Protein AF-A0A4Y8N7V3-F1 (afdb_monomer_lite)

Structure (mmCIF, N/CA/C/O backbone):
data_AF-A0A4Y8N7V3-F1
#
_entry.id   AF-A0A4Y8N7V3-F1
#
loop_
_atom_site.group_PDB
_atom_site.id
_atom_site.type_symbol
_atom_site.label_atom_id
_atom_site.label_alt_id
_atom_site.label_comp_id
_atom_site.label_asym_id
_atom_site.label_entity_id
_atom_site.label_seq_id
_atom_site.pdbx_PDB_ins_code
_atom_site.Cartn_x
_atom_site.Cartn_y
_atom_site.Cartn_z
_atom_site.occupancy
_atom_site.B_iso_or_equiv
_atom_site.auth_seq_id
_atom_site.auth_comp_id
_atom_site.auth_asym_id
_atom_site.auth_atom_id
_atom_site.pdbx_PDB_model_num
ATOM 1 N N . MET A 1 1 ? 24.600 5.598 -22.345 1.00 53.28 1 MET A N 1
ATOM 2 C CA . MET A 1 1 ? 25.237 4.515 -23.123 1.00 53.28 1 MET A CA 1
ATOM 3 C C . MET A 1 1 ? 25.481 3.276 -22.258 1.00 53.28 1 MET A C 1
ATOM 5 O O . MET A 1 1 ? 24.630 2.400 -22.287 1.00 53.28 1 MET A O 1
ATOM 9 N N . ALA A 1 2 ? 26.488 3.251 -21.372 1.00 60.44 2 ALA A N 1
ATOM 10 C CA . ALA A 1 2 ? 26.904 2.051 -20.611 1.00 60.44 2 ALA A CA 1
ATOM 11 C C . ALA A 1 2 ? 25.814 1.313 -19.794 1.00 60.44 2 ALA A C 1
ATOM 13 O O . ALA A 1 2 ? 25.971 0.153 -19.436 1.00 60.44 2 ALA A O 1
ATOM 14 N N . SER A 1 3 ? 24.693 1.963 -19.468 1.00 63.53 3 SER A N 1
ATOM 15 C CA . SER A 1 3 ? 23.596 1.340 -18.714 1.00 63.53 3 SER A CA 1
ATOM 16 C C . SER A 1 3 ? 22.801 0.288 -19.507 1.00 63.53 3 SER A C 1
ATOM 18 O O . SER A 1 3 ? 22.116 -0.529 -18.879 1.00 63.53 3 SER A O 1
ATOM 20 N N . PHE A 1 4 ? 22.803 0.357 -20.844 1.00 69.44 4 PHE A N 1
ATOM 21 C CA . PHE A 1 4 ? 22.034 -0.553 -21.704 1.00 69.44 4 PHE A CA 1
ATOM 22 C C . PHE A 1 4 ? 22.798 -1.842 -21.993 1.00 69.44 4 PHE A C 1
ATOM 24 O O . PHE A 1 4 ? 22.213 -2.911 -21.908 1.00 69.44 4 PHE A O 1
ATOM 31 N N . GLU A 1 5 ? 24.103 -1.727 -22.228 1.00 65.62 5 GLU A N 1
ATOM 32 C CA . GLU A 1 5 ? 25.027 -2.846 -22.466 1.00 65.62 5 GLU A CA 1
ATOM 33 C C . GLU A 1 5 ? 25.278 -3.676 -21.210 1.00 65.62 5 GLU A C 1
ATOM 35 O O . GLU A 1 5 ? 25.601 -4.855 -21.280 1.00 65.62 5 GLU A O 1
ATOM 40 N N . LYS A 1 6 ? 25.126 -3.060 -20.034 1.00 64.44 6 LYS A N 1
ATOM 41 C CA . LYS A 1 6 ? 25.372 -3.747 -18.777 1.00 64.44 6 LYS A CA 1
ATOM 42 C C . LYS A 1 6 ? 24.111 -4.395 -18.243 1.00 64.44 6 LYS A C 1
ATOM 44 O O . LYS A 1 6 ? 23.141 -3.714 -17.919 1.00 64.44 6 LYS A O 1
ATOM 49 N N . VAL A 1 7 ? 24.248 -5.688 -17.992 1.00 57.66 7 VAL A N 1
ATOM 50 C CA . VAL A 1 7 ? 23.799 -6.417 -16.806 1.00 57.66 7 VAL A CA 1
ATOM 51 C C . VAL A 1 7 ? 23.216 -5.560 -15.666 1.00 57.66 7 VAL A C 1
ATOM 53 O O . VAL A 1 7 ? 22.019 -5.309 -15.474 1.00 57.66 7 VAL A O 1
ATOM 56 N N . TYR A 1 8 ? 24.174 -4.981 -14.949 1.00 60.12 8 TYR A N 1
ATOM 57 C CA . TYR A 1 8 ? 24.003 -4.131 -13.785 1.00 60.12 8 TYR A CA 1
ATOM 58 C C . TYR A 1 8 ? 24.231 -2.673 -14.169 1.00 60.12 8 TYR A C 1
ATOM 60 O O . TYR A 1 8 ? 25.258 -2.315 -14.740 1.00 60.12 8 TYR A O 1
ATOM 68 N N . SER A 1 9 ? 23.273 -1.809 -13.847 1.00 63.75 9 SER A N 1
ATOM 69 C CA . SER A 1 9 ? 23.446 -0.368 -14.005 1.00 63.75 9 SER A CA 1
ATOM 70 C C . SER A 1 9 ? 23.346 0.317 -12.656 1.00 63.75 9 SER A C 1
ATOM 72 O O . SER A 1 9 ? 22.348 0.170 -11.950 1.00 63.75 9 SER A O 1
ATOM 74 N N . SER A 1 10 ? 24.365 1.112 -12.348 1.00 61.25 10 SER A N 1
ATOM 75 C CA . SER A 1 10 ? 24.439 1.989 -11.183 1.00 61.25 10 SER A CA 1
ATOM 76 C C . SER A 1 10 ? 23.612 3.271 -11.336 1.00 61.25 10 SER A C 1
ATOM 78 O O . SER A 1 10 ? 23.521 4.065 -10.407 1.00 61.25 10 SER A O 1
ATOM 80 N N . ARG A 1 11 ? 22.953 3.489 -12.484 1.00 63.91 11 ARG A N 1
ATOM 81 C CA . ARG A 1 11 ? 22.250 4.750 -12.793 1.00 63.91 11 ARG A CA 1
ATOM 82 C C . ARG A 1 11 ? 21.109 5.080 -11.825 1.00 63.91 11 ARG A C 1
ATOM 84 O O . ARG A 1 11 ? 20.689 6.226 -11.744 1.00 63.91 11 ARG A O 1
ATOM 91 N N . LYS A 1 12 ? 20.590 4.075 -11.118 1.00 60.25 12 LYS A N 1
ATOM 92 C CA . LYS A 1 12 ? 19.535 4.235 -10.112 1.00 60.25 12 LYS A CA 1
ATOM 93 C C . LYS A 1 12 ? 20.050 4.129 -8.675 1.00 60.25 12 LYS A C 1
ATOM 95 O O . LYS A 1 12 ? 19.213 4.080 -7.783 1.00 60.25 12 LYS A O 1
ATOM 100 N N . LEU A 1 13 ? 21.367 4.112 -8.431 1.00 62.19 13 LEU A N 1
ATOM 101 C CA . LEU A 1 13 ? 21.920 4.052 -7.069 1.00 62.19 13 LEU A CA 1
ATOM 102 C C . LEU A 1 13 ? 21.357 5.171 -6.186 1.00 62.19 13 LEU A C 1
ATOM 104 O O . LEU A 1 13 ? 20.880 4.887 -5.095 1.00 62.19 13 LEU A O 1
ATOM 108 N N . ASN A 1 14 ? 21.275 6.394 -6.719 1.00 57.50 14 ASN A N 1
ATOM 109 C CA . ASN A 1 14 ? 20.752 7.566 -6.003 1.00 57.50 14 ASN A CA 1
ATOM 110 C C . ASN A 1 14 ? 19.252 7.477 -5.658 1.00 57.50 14 ASN A C 1
ATOM 112 O O . ASN A 1 14 ? 18.758 8.291 -4.894 1.00 57.50 14 ASN A O 1
ATOM 116 N N . ILE A 1 15 ? 18.521 6.505 -6.217 1.00 60.41 15 ILE A N 1
ATOM 117 C CA . ILE A 1 15 ? 17.121 6.199 -5.869 1.00 60.41 15 ILE A CA 1
ATOM 118 C C . ILE A 1 15 ? 16.974 4.760 -5.326 1.00 60.41 15 ILE A C 1
ATOM 120 O O . ILE A 1 15 ? 15.923 4.126 -5.462 1.00 60.41 15 ILE A O 1
ATOM 124 N N . GLY A 1 16 ? 18.060 4.198 -4.776 1.00 53.66 16 GLY A N 1
ATOM 125 C CA . GLY A 1 16 ? 18.100 2.879 -4.129 1.00 53.66 16 GLY A CA 1
ATOM 126 C C . GLY A 1 16 ? 18.070 1.671 -5.079 1.00 53.66 16 GLY A C 1
ATOM 127 O O . GLY A 1 16 ? 17.792 0.544 -4.669 1.00 53.66 16 GLY A O 1
ATOM 128 N N . GLY A 1 17 ? 18.305 1.869 -6.376 1.00 59.66 17 GLY A N 1
ATOM 129 C CA . GLY A 1 17 ? 18.311 0.811 -7.384 1.00 59.66 17 GLY A CA 1
ATOM 130 C C . GLY A 1 17 ? 19.638 0.051 -7.445 1.00 59.66 17 GLY A C 1
ATOM 131 O O . GLY A 1 17 ? 20.615 0.561 -7.980 1.00 59.66 17 GLY A O 1
ATOM 132 N N . LYS A 1 18 ? 19.641 -1.213 -7.002 1.00 60.84 18 LYS A N 1
ATOM 133 C CA . LYS A 1 18 ? 20.828 -2.098 -6.960 1.00 60.84 18 LYS A CA 1
ATOM 134 C C . LYS A 1 18 ? 21.201 -2.778 -8.292 1.00 60.84 18 LYS A C 1
ATOM 136 O O . LYS A 1 18 ? 22.039 -3.666 -8.321 1.00 60.84 18 LYS A O 1
ATOM 141 N N . GLY A 1 19 ? 20.530 -2.451 -9.397 1.00 63.81 19 GLY A N 1
ATOM 142 C CA . GLY A 1 19 ? 20.829 -3.026 -10.720 1.00 63.81 19 GLY A CA 1
ATOM 143 C C . GLY A 1 19 ? 20.331 -4.461 -10.985 1.00 63.81 19 GLY A C 1
ATOM 144 O O . GLY A 1 19 ? 20.367 -4.885 -12.134 1.00 63.81 19 GLY A O 1
ATOM 145 N N . PHE A 1 20 ? 19.791 -5.177 -9.990 1.00 66.81 20 PHE A N 1
ATOM 146 C CA . PHE A 1 20 ? 19.299 -6.565 -10.134 1.00 66.81 20 PHE A CA 1
ATOM 147 C C . PHE A 1 20 ? 17.913 -6.709 -10.785 1.00 66.81 20 PHE A C 1
ATOM 149 O O . PHE A 1 20 ? 17.536 -7.798 -11.208 1.00 66.81 20 PHE A O 1
ATOM 156 N N . GLY A 1 21 ? 17.124 -5.633 -10.868 1.00 71.00 21 GLY A N 1
ATOM 157 C CA . GLY A 1 21 ? 15.698 -5.719 -11.217 1.00 71.00 21 GLY A CA 1
ATOM 158 C C . GLY A 1 21 ? 15.410 -6.448 -12.532 1.00 71.00 21 GLY A C 1
ATOM 159 O O . GLY A 1 21 ? 14.571 -7.341 -12.560 1.00 71.00 21 GLY A O 1
ATOM 160 N N . ARG A 1 22 ? 16.143 -6.138 -13.606 1.00 73.44 22 ARG A N 1
ATOM 161 C CA . ARG A 1 22 ? 15.915 -6.769 -14.918 1.00 73.44 22 ARG A CA 1
ATOM 162 C C . ARG A 1 22 ? 16.351 -8.240 -14.990 1.00 73.44 22 ARG A C 1
ATOM 164 O O . ARG A 1 22 ? 15.805 -8.980 -15.796 1.00 73.44 22 ARG A O 1
ATOM 171 N N . PHE A 1 23 ? 17.244 -8.697 -14.108 1.00 74.00 23 PHE A N 1
ATOM 172 C CA . PHE A 1 23 ? 17.587 -10.122 -14.000 1.00 74.00 23 PHE A CA 1
ATOM 173 C C . PHE A 1 23 ? 16.462 -10.958 -13.408 1.00 74.00 23 PHE A C 1
ATOM 175 O O . PHE A 1 23 ? 16.335 -12.138 -13.724 1.00 74.00 23 PHE A O 1
ATOM 182 N N . THR A 1 24 ? 15.621 -10.357 -12.563 1.00 82.19 24 THR A N 1
ATOM 183 C CA . THR A 1 24 ? 14.497 -11.085 -11.963 1.00 82.19 24 THR A CA 1
ATOM 184 C C . THR A 1 24 ? 13.520 -11.608 -13.015 1.00 82.19 24 THR A C 1
ATOM 186 O O . THR A 1 24 ? 12.844 -12.603 -12.760 1.00 82.19 24 THR A O 1
ATOM 189 N N . PHE A 1 25 ? 13.507 -11.019 -14.217 1.00 87.19 25 PHE A N 1
ATOM 190 C CA . PHE A 1 25 ? 12.742 -11.527 -15.353 1.00 87.19 25 PHE A CA 1
ATOM 191 C C . PHE A 1 25 ? 13.177 -12.946 -15.725 1.00 87.19 25 PHE A C 1
ATOM 193 O O . PHE A 1 25 ? 12.326 -13.822 -15.852 1.00 87.19 25 PHE A O 1
ATOM 200 N N . LEU A 1 26 ? 14.489 -13.197 -15.793 1.00 87.88 26 LEU A N 1
ATOM 201 C CA . LEU A 1 26 ? 15.070 -14.474 -16.226 1.00 87.88 26 LEU A CA 1
ATOM 202 C C . LEU A 1 26 ? 14.825 -15.626 -15.242 1.00 87.88 26 LEU A C 1
ATOM 204 O O . LEU A 1 26 ? 15.015 -16.797 -15.578 1.00 87.88 26 LEU A O 1
ATOM 208 N N . LYS A 1 27 ? 14.379 -15.312 -14.018 1.00 88.88 27 LYS A N 1
ATOM 209 C CA . LYS A 1 27 ? 13.892 -16.326 -13.078 1.00 88.88 27 LYS A CA 1
ATOM 210 C C . LYS A 1 27 ? 12.615 -16.986 -13.601 1.00 88.88 27 LYS A C 1
ATOM 212 O O . LYS A 1 27 ? 12.443 -18.185 -13.421 1.00 88.88 27 LYS A O 1
ATOM 217 N N . VAL A 1 28 ? 11.736 -16.207 -14.233 1.00 90.69 28 VAL A N 1
ATOM 218 C CA . VAL A 1 28 ? 10.393 -16.635 -14.656 1.00 90.69 28 VAL A CA 1
ATOM 219 C C . VAL A 1 28 ? 10.318 -16.897 -16.160 1.00 90.69 28 VAL A C 1
ATOM 221 O O . VAL A 1 28 ? 9.637 -17.831 -16.574 1.00 90.69 28 VAL A O 1
ATOM 224 N N . PHE A 1 29 ? 11.025 -16.103 -16.955 1.00 92.94 29 PHE A N 1
ATOM 225 C CA . PHE A 1 29 ? 11.003 -16.080 -18.417 1.00 92.94 29 PHE A CA 1
ATOM 226 C C . PHE A 1 29 ? 12.349 -16.566 -18.978 1.00 92.94 29 PHE A C 1
ATOM 228 O O . PHE A 1 29 ? 13.362 -16.486 -18.281 1.00 92.94 29 PHE A O 1
ATOM 235 N N . SER A 1 30 ? 12.372 -17.105 -20.199 1.00 92.31 30 SER A N 1
ATOM 236 C CA . SER A 1 30 ? 13.610 -17.545 -20.864 1.00 92.31 30 SER A CA 1
ATOM 237 C C . SER A 1 30 ? 14.483 -16.364 -21.264 1.00 92.31 30 SER A C 1
ATOM 239 O O . SER A 1 30 ? 15.699 -16.398 -21.089 1.00 92.31 30 SER A O 1
ATOM 241 N N . ASP A 1 31 ? 13.839 -15.316 -21.764 1.00 92.69 31 ASP A N 1
ATOM 242 C CA . ASP A 1 31 ? 14.481 -14.146 -22.336 1.00 92.69 31 ASP A CA 1
ATOM 243 C C . ASP A 1 31 ? 13.585 -12.909 -22.198 1.00 92.69 31 ASP A C 1
ATOM 245 O O . ASP A 1 31 ? 12.375 -12.983 -21.930 1.00 92.69 31 ASP A O 1
ATOM 249 N N . ALA A 1 32 ? 14.211 -11.748 -22.364 1.00 93.00 32 ALA A N 1
ATOM 250 C CA . ALA A 1 32 ? 13.536 -10.466 -22.428 1.00 93.00 32 ALA A CA 1
ATOM 251 C C . ALA A 1 32 ? 14.035 -9.669 -23.634 1.00 93.00 32 ALA A C 1
ATOM 253 O O . ALA A 1 32 ? 15.238 -9.452 -23.788 1.00 93.00 32 ALA A O 1
ATOM 254 N N . LYS A 1 33 ? 13.098 -9.157 -24.435 1.00 94.00 33 LYS A N 1
ATOM 255 C CA . LYS A 1 33 ? 13.360 -8.247 -25.552 1.00 94.00 33 LYS A CA 1
ATOM 256 C C . LYS A 1 33 ? 12.916 -6.834 -25.202 1.00 94.00 33 LYS A C 1
ATOM 258 O O . LYS A 1 33 ? 11.749 -6.596 -24.876 1.00 94.00 33 LYS A O 1
ATOM 263 N N . ILE A 1 34 ? 13.848 -5.889 -25.258 1.00 93.06 34 ILE A N 1
ATOM 264 C CA . ILE A 1 34 ? 13.631 -4.499 -24.871 1.00 93.06 34 ILE A CA 1
ATOM 265 C C . ILE A 1 34 ? 13.845 -3.612 -26.086 1.00 93.06 34 ILE A C 1
ATOM 267 O O . ILE A 1 34 ? 14.865 -3.676 -26.764 1.00 93.06 34 ILE A O 1
ATOM 271 N N . GLU A 1 35 ? 12.875 -2.742 -26.315 1.00 94.56 35 GLU A N 1
ATOM 272 C CA . GLU A 1 35 ? 12.922 -1.678 -27.304 1.00 94.56 35 GLU A CA 1
ATOM 273 C C . GLU A 1 35 ? 12.749 -0.360 -26.551 1.00 94.56 35 GLU A C 1
ATOM 275 O O . GLU A 1 35 ? 11.747 -0.164 -25.864 1.00 94.56 35 GLU A O 1
ATOM 280 N N . SER A 1 36 ? 13.732 0.533 -26.621 1.00 93.12 36 SER A N 1
ATOM 281 C CA . SER A 1 36 ? 13.696 1.804 -25.899 1.00 93.12 36 SER A CA 1
ATOM 282 C C . SER A 1 36 ? 14.050 2.964 -26.813 1.00 93.12 36 SER A C 1
ATOM 284 O O . SER A 1 36 ? 15.136 3.003 -27.379 1.00 93.12 36 SER A O 1
ATOM 286 N N . VAL A 1 37 ? 13.152 3.941 -26.886 1.00 93.94 37 VAL A N 1
ATOM 287 C CA . VAL A 1 37 ? 13.373 5.259 -27.478 1.00 93.94 37 VAL A CA 1
ATOM 288 C C . VAL A 1 37 ? 13.709 6.229 -26.349 1.00 93.94 37 VAL A C 1
ATOM 290 O O . VAL A 1 37 ? 12.893 6.430 -25.445 1.00 93.94 37 VAL A O 1
ATOM 293 N N . TYR A 1 38 ? 14.910 6.805 -26.369 1.00 90.19 38 TYR A N 1
ATOM 294 C CA . TYR A 1 38 ? 15.396 7.746 -25.355 1.00 90.19 38 TYR A CA 1
ATOM 295 C C . TYR A 1 38 ? 15.918 9.030 -26.002 1.00 90.19 38 TYR A C 1
ATOM 297 O O . TYR A 1 38 ? 16.336 9.017 -27.156 1.00 90.19 38 TYR A O 1
ATOM 30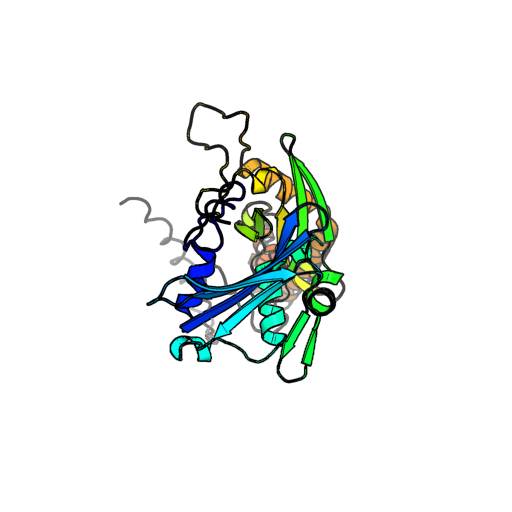5 N N . ALA A 1 39 ? 15.892 10.140 -25.258 1.00 89.00 39 ALA A N 1
ATOM 306 C CA . ALA A 1 39 ? 16.494 11.389 -25.726 1.00 89.00 39 ALA A CA 1
ATOM 307 C C . ALA A 1 39 ? 18.022 11.286 -25.642 1.00 89.00 39 ALA A C 1
ATOM 309 O O . ALA A 1 39 ? 18.556 10.975 -24.571 1.00 89.00 39 ALA A O 1
ATOM 310 N N . SER A 1 40 ? 18.705 11.513 -26.761 1.00 84.88 40 SER A N 1
ATOM 311 C CA . SER A 1 40 ? 20.171 11.539 -26.849 1.00 84.88 40 SER A CA 1
ATOM 312 C C . SER A 1 40 ? 20.721 12.965 -26.762 1.00 84.88 40 SER A C 1
ATOM 314 O O . SER A 1 40 ? 21.787 13.164 -26.183 1.00 84.88 40 SER A O 1
ATOM 316 N N . ALA A 1 41 ? 19.969 13.948 -27.263 1.00 82.81 41 ALA A N 1
ATOM 317 C CA . ALA A 1 41 ? 20.242 15.380 -27.163 1.00 82.81 41 ALA A CA 1
ATOM 318 C C . ALA A 1 41 ? 18.921 16.177 -27.157 1.00 82.81 41 ALA A C 1
ATOM 320 O O . ALA A 1 41 ? 17.837 15.588 -27.180 1.00 82.81 41 ALA A O 1
ATOM 321 N N . VAL A 1 42 ? 19.008 17.512 -27.118 1.00 82.12 42 VAL A N 1
ATOM 322 C CA . VAL A 1 42 ? 17.841 18.391 -27.315 1.00 82.12 42 VAL A CA 1
ATOM 323 C C . VAL A 1 42 ? 17.214 18.063 -28.671 1.00 82.12 42 VAL A C 1
ATOM 325 O O . VAL A 1 42 ? 17.917 18.023 -29.677 1.00 82.12 42 VAL A O 1
ATOM 328 N N . ASP A 1 43 ? 15.918 17.751 -28.670 1.00 80.81 43 ASP A N 1
ATOM 329 C CA . ASP A 1 43 ? 15.123 17.389 -29.852 1.00 80.81 43 ASP A CA 1
ATOM 330 C C . ASP A 1 43 ? 15.662 16.226 -30.710 1.00 80.81 43 ASP A C 1
ATOM 332 O O . ASP A 1 43 ? 15.266 16.058 -31.862 1.00 80.81 43 ASP A O 1
ATOM 336 N N . SER A 1 44 ? 16.513 15.366 -30.139 1.00 86.44 44 SER A N 1
ATOM 337 C CA . SER A 1 44 ? 17.032 14.170 -30.808 1.00 86.44 44 SER A CA 1
ATOM 338 C C . SER A 1 44 ? 16.760 12.913 -29.991 1.00 86.44 44 SER A C 1
ATOM 340 O O . SER A 1 44 ? 17.022 12.860 -28.782 1.00 86.44 44 SER A O 1
ATOM 342 N N . TYR A 1 45 ? 16.246 11.882 -30.662 1.00 91.25 45 TYR A N 1
ATOM 343 C CA . TYR A 1 45 ? 15.945 10.595 -30.052 1.00 91.25 45 TYR A CA 1
ATOM 344 C C . TYR A 1 45 ? 16.700 9.472 -30.753 1.00 91.25 45 TYR A C 1
ATOM 346 O O . TYR A 1 45 ? 16.909 9.476 -31.963 1.00 91.25 45 TYR A O 1
ATOM 354 N N . GLU A 1 46 ? 17.077 8.469 -29.973 1.00 92.44 46 GLU A N 1
ATOM 355 C CA . GLU A 1 46 ? 17.645 7.223 -30.472 1.00 92.44 46 GLU A CA 1
ATOM 356 C C . GLU A 1 46 ? 16.756 6.062 -30.040 1.00 92.44 46 GLU A C 1
ATOM 358 O O . GLU A 1 46 ? 16.248 6.037 -28.912 1.00 92.44 46 GLU A O 1
ATOM 363 N N . ARG A 1 47 ? 16.585 5.083 -30.930 1.00 93.44 47 ARG A N 1
ATOM 364 C CA . ARG A 1 47 ? 15.967 3.795 -30.623 1.00 93.44 47 ARG A CA 1
ATOM 365 C C . ARG A 1 47 ? 17.060 2.751 -30.465 1.00 93.44 47 ARG A C 1
ATOM 367 O O . ARG A 1 47 ? 17.890 2.579 -31.353 1.00 93.44 47 ARG A O 1
ATOM 374 N N . ILE A 1 48 ? 17.017 2.019 -29.357 1.00 93.44 48 ILE A N 1
ATOM 375 C CA . ILE A 1 48 ? 17.844 0.835 -29.130 1.00 93.44 48 ILE A CA 1
ATOM 376 C C . ILE A 1 48 ? 16.957 -0.392 -28.926 1.00 93.44 48 ILE A C 1
ATOM 378 O O . ILE A 1 48 ? 15.996 -0.351 -28.152 1.00 93.44 48 ILE A O 1
ATOM 382 N N . CYS A 1 49 ? 17.299 -1.478 -29.612 1.00 93.44 49 CYS A N 1
ATOM 383 C CA . CYS A 1 49 ? 16.698 -2.794 -29.434 1.00 93.44 49 CYS A CA 1
ATOM 384 C C . CYS A 1 49 ? 17.778 -3.749 -28.950 1.00 93.44 49 CYS A C 1
ATOM 386 O O . CYS A 1 49 ? 18.849 -3.837 -29.552 1.00 93.44 49 CYS A O 1
ATOM 388 N N . PHE A 1 50 ? 17.503 -4.455 -27.865 1.00 91.81 50 PHE A N 1
ATOM 389 C CA . PHE A 1 50 ? 18.399 -5.472 -27.347 1.00 91.81 50 PHE A CA 1
ATOM 390 C C . PHE A 1 50 ? 17.599 -6.586 -26.692 1.00 91.81 50 PHE A C 1
ATOM 392 O O . PHE A 1 50 ? 16.517 -6.364 -26.139 1.00 91.81 50 PHE A O 1
ATOM 399 N N . THR A 1 51 ? 18.164 -7.778 -26.740 1.00 90.94 51 THR A N 1
ATOM 400 C CA . THR A 1 51 ? 17.618 -8.963 -26.092 1.00 90.94 51 THR A CA 1
ATOM 401 C C . THR A 1 51 ? 18.615 -9.427 -25.050 1.00 90.94 51 THR A C 1
ATOM 403 O O . THR A 1 51 ? 19.818 -9.205 -25.198 1.00 90.94 51 THR A O 1
ATOM 406 N N . PHE A 1 52 ? 18.135 -10.021 -23.965 1.00 87.75 52 PHE A N 1
ATOM 407 C CA . PHE A 1 52 ? 19.031 -10.705 -23.052 1.00 87.75 52 PHE A CA 1
ATOM 408 C C . PHE A 1 52 ? 18.434 -11.981 -22.482 1.00 87.75 52 PHE A C 1
ATOM 410 O O . PHE A 1 52 ? 17.235 -12.062 -22.201 1.00 87.75 52 PHE A O 1
ATOM 417 N N . ASP A 1 53 ? 19.314 -12.957 -22.297 1.00 86.19 53 ASP A N 1
ATOM 418 C CA . ASP A 1 53 ? 19.031 -14.257 -21.706 1.00 86.19 53 ASP A CA 1
ATOM 419 C C . ASP A 1 53 ? 20.168 -14.661 -20.749 1.00 86.19 53 ASP A C 1
ATOM 421 O O . ASP A 1 53 ? 21.178 -13.964 -20.616 1.00 86.19 53 ASP A O 1
ATOM 425 N N . ALA A 1 54 ? 19.982 -15.763 -20.022 1.00 82.81 54 ALA A N 1
ATOM 426 C CA . ALA A 1 54 ? 20.944 -16.201 -1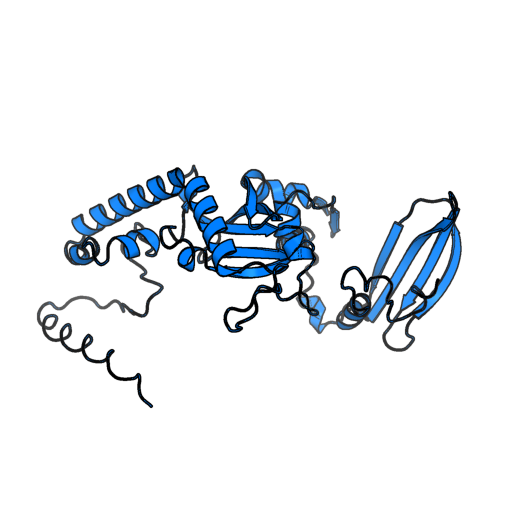9.010 1.00 82.81 54 ALA A CA 1
ATOM 427 C C . ALA A 1 54 ? 22.270 -16.731 -19.592 1.00 82.81 54 ALA A C 1
ATOM 429 O O . ALA A 1 54 ? 23.253 -16.789 -18.861 1.00 82.81 54 ALA A O 1
ATOM 430 N N . ALA A 1 55 ? 22.299 -17.140 -20.863 1.00 83.88 55 ALA A N 1
ATOM 431 C CA . ALA A 1 55 ? 23.460 -17.746 -21.511 1.00 83.88 55 ALA A CA 1
ATOM 432 C C . ALA A 1 55 ? 24.299 -16.728 -22.296 1.00 83.88 55 ALA A C 1
ATOM 434 O O . ALA A 1 55 ? 25.523 -16.827 -22.316 1.00 83.88 55 ALA A O 1
ATOM 435 N N . LYS A 1 56 ? 23.650 -15.767 -22.958 1.00 79.94 56 LYS A N 1
ATOM 436 C CA . LYS A 1 56 ? 24.277 -14.799 -23.868 1.00 79.94 56 LYS A CA 1
ATOM 437 C C . LYS A 1 56 ? 24.341 -13.382 -23.303 1.00 79.94 56 LYS A C 1
ATOM 439 O O . LYS A 1 56 ? 24.799 -12.485 -24.003 1.00 79.94 56 LYS A O 1
ATOM 444 N N . GLU A 1 57 ? 23.887 -13.169 -22.068 1.00 82.75 57 GLU A N 1
ATOM 445 C CA . GLU A 1 57 ? 23.762 -11.841 -21.460 1.00 82.75 57 GLU A CA 1
ATOM 446 C C . GLU A 1 57 ? 23.046 -10.854 -22.404 1.00 82.75 57 GLU A C 1
ATOM 448 O O . GLU A 1 57 ? 22.059 -11.230 -23.028 1.00 82.75 57 GLU A O 1
ATOM 453 N N . VAL A 1 58 ? 23.487 -9.593 -22.497 1.00 85.19 58 VAL A N 1
ATOM 454 C CA . VAL A 1 58 ? 22.861 -8.568 -23.346 1.00 85.19 58 VAL A CA 1
ATOM 455 C C . VAL A 1 58 ? 23.427 -8.597 -24.761 1.00 85.19 58 VAL A C 1
ATOM 457 O O . VAL A 1 58 ? 24.626 -8.448 -24.970 1.00 85.19 58 VAL A O 1
ATOM 460 N N . GLN A 1 59 ? 22.529 -8.692 -25.736 1.00 88.31 59 GLN A N 1
ATOM 461 C CA . GLN A 1 59 ? 22.816 -8.660 -27.164 1.00 88.31 59 GLN A CA 1
ATOM 462 C C . GLN A 1 59 ? 22.087 -7.471 -27.796 1.00 88.31 59 GLN A C 1
ATOM 464 O O . GLN A 1 59 ? 20.854 -7.439 -27.838 1.00 88.31 59 GLN A O 1
ATOM 469 N N . ILE A 1 60 ? 22.839 -6.471 -28.263 1.00 90.75 60 ILE A N 1
ATOM 470 C CA . ILE A 1 60 ? 22.273 -5.316 -28.974 1.00 90.75 60 ILE A CA 1
ATOM 471 C C . ILE A 1 60 ? 21.947 -5.741 -30.404 1.00 90.75 60 ILE A C 1
ATOM 473 O O . ILE A 1 60 ? 22.833 -6.127 -31.156 1.00 90.75 60 ILE A O 1
ATOM 477 N N . GLU A 1 61 ? 20.672 -5.646 -30.775 1.00 90.88 61 GLU A N 1
ATOM 478 C CA . GLU A 1 61 ? 20.185 -6.006 -32.109 1.00 90.88 61 GLU A CA 1
ATOM 479 C C . GLU A 1 61 ? 20.279 -4.825 -33.078 1.00 90.88 61 GLU A C 1
ATOM 481 O O . GLU A 1 61 ? 20.666 -4.984 -34.231 1.00 90.88 61 GLU A O 1
ATOM 486 N N . SER A 1 62 ? 19.904 -3.627 -32.624 1.00 91.62 62 SER A N 1
ATOM 487 C CA . SER A 1 62 ? 19.906 -2.433 -33.468 1.00 91.62 62 SER A CA 1
ATOM 488 C C . SER A 1 62 ? 20.002 -1.161 -32.644 1.00 91.62 62 SER A C 1
ATOM 490 O O . SER A 1 62 ? 19.436 -1.076 -31.547 1.00 91.62 62 SER A O 1
ATOM 492 N N . LYS A 1 63 ? 20.628 -0.138 -33.225 1.00 90.88 63 LYS A N 1
ATOM 493 C CA . LYS A 1 63 ? 20.646 1.222 -32.699 1.00 90.88 63 LYS A CA 1
ATOM 494 C C . LYS A 1 63 ? 20.548 2.212 -33.852 1.00 90.88 63 LYS A C 1
ATOM 496 O O . LYS A 1 63 ? 21.368 2.169 -34.762 1.00 90.88 63 LYS A O 1
ATOM 501 N N . GLU A 1 64 ? 19.574 3.107 -33.793 1.00 92.19 64 GLU A N 1
ATOM 502 C CA . GLU A 1 64 ? 19.314 4.066 -34.867 1.00 92.19 64 GLU A CA 1
ATOM 503 C C . GLU A 1 64 ? 18.751 5.386 -34.335 1.00 92.19 64 GLU A C 1
ATOM 505 O O . GLU A 1 64 ? 18.179 5.444 -33.242 1.00 92.19 64 GLU A O 1
ATOM 510 N N . VAL A 1 65 ? 18.909 6.449 -35.124 1.00 89.88 65 VAL A N 1
ATOM 511 C CA . VAL A 1 65 ? 18.235 7.732 -34.890 1.00 89.88 65 VAL A CA 1
ATOM 512 C C . VAL A 1 65 ? 16.734 7.540 -35.091 1.00 89.88 65 VAL A C 1
ATOM 514 O O . VAL A 1 65 ? 16.300 6.824 -35.990 1.00 89.88 65 VAL A O 1
ATOM 517 N N . HIS A 1 66 ? 15.932 8.175 -34.245 1.00 89.00 66 HIS A N 1
ATOM 518 C CA . HIS A 1 66 ? 14.490 8.005 -34.207 1.00 89.00 66 HIS A CA 1
ATOM 519 C C . HIS A 1 66 ? 13.799 9.365 -34.045 1.00 89.00 66 HIS A C 1
ATOM 521 O O . HIS A 1 66 ? 14.280 10.233 -33.328 1.00 89.00 66 HIS A O 1
ATOM 527 N N . SER A 1 67 ? 12.651 9.557 -34.692 1.00 82.25 67 SER A N 1
ATOM 528 C CA . SER A 1 67 ? 11.885 10.818 -34.655 1.00 82.25 67 SER A CA 1
ATOM 529 C C . SER A 1 67 ? 10.616 10.750 -33.795 1.00 82.25 67 SER A C 1
ATOM 531 O O . SER A 1 67 ? 9.879 11.724 -33.670 1.00 82.25 67 SER A O 1
ATOM 533 N N . GLY A 1 68 ? 10.328 9.592 -33.199 1.00 79.81 68 GLY A N 1
ATOM 534 C CA . GLY A 1 68 ? 9.173 9.396 -32.323 1.00 79.81 68 GLY A CA 1
ATOM 535 C C . GLY A 1 68 ? 9.420 9.751 -30.853 1.00 79.81 68 GLY A C 1
ATOM 536 O O . GLY A 1 68 ? 10.522 10.090 -30.435 1.00 79.81 68 GLY A O 1
ATOM 537 N N . LYS A 1 69 ? 8.363 9.621 -30.047 1.00 87.00 69 LYS A N 1
ATOM 538 C CA . LYS A 1 69 ? 8.359 9.974 -28.618 1.00 87.00 69 LYS A CA 1
ATOM 539 C C . LYS A 1 69 ? 9.119 8.959 -27.761 1.00 87.00 69 LYS A C 1
ATOM 541 O O . LYS A 1 69 ? 9.177 7.775 -28.093 1.00 87.00 69 LYS A O 1
ATOM 546 N N . GLN A 1 70 ? 9.608 9.416 -26.606 1.00 91.75 70 GLN A N 1
ATOM 547 C CA . GLN A 1 70 ? 10.201 8.545 -25.590 1.00 91.75 70 GLN A CA 1
ATOM 548 C C . GLN A 1 70 ? 9.224 7.445 -25.182 1.00 91.75 70 GLN A C 1
ATOM 550 O O . GLN A 1 70 ? 8.076 7.704 -24.812 1.00 91.75 70 GLN A O 1
ATOM 555 N N . LYS A 1 71 ? 9.689 6.204 -25.263 1.00 93.94 71 LYS A N 1
ATOM 556 C CA . LYS A 1 71 ? 8.886 5.016 -24.998 1.00 93.94 71 LYS A CA 1
ATOM 557 C C . LYS A 1 71 ? 9.816 3.850 -24.730 1.00 93.94 71 LYS A C 1
ATOM 559 O O . LYS A 1 71 ? 10.827 3.701 -25.405 1.00 93.94 71 LYS A O 1
ATOM 564 N N . THR A 1 72 ? 9.436 2.978 -23.810 1.00 94.31 72 THR A N 1
ATOM 565 C CA . THR A 1 72 ? 10.099 1.686 -23.638 1.00 94.31 72 THR A CA 1
ATOM 566 C C . THR A 1 72 ? 9.058 0.584 -23.725 1.00 94.31 72 THR A C 1
ATOM 568 O O . THR A 1 72 ? 8.006 0.663 -23.093 1.00 94.31 72 THR A O 1
ATOM 571 N N . ILE A 1 73 ? 9.347 -0.438 -24.520 1.00 94.81 73 ILE A N 1
ATOM 572 C CA . ILE A 1 73 ? 8.558 -1.656 -24.643 1.00 94.81 73 ILE A CA 1
ATOM 573 C C . ILE A 1 73 ? 9.417 -2.801 -24.124 1.00 94.81 73 ILE A C 1
ATOM 575 O O . ILE A 1 73 ? 10.541 -3.002 -24.580 1.00 94.81 73 ILE A O 1
ATOM 579 N N . VAL A 1 74 ? 8.875 -3.551 -23.171 1.00 94.38 74 VAL A N 1
ATOM 580 C CA . VAL A 1 74 ? 9.506 -4.748 -22.615 1.00 94.38 74 VAL A CA 1
ATOM 581 C C . VAL A 1 74 ? 8.630 -5.936 -22.978 1.00 94.38 74 VAL A C 1
ATOM 583 O O . VAL A 1 74 ? 7.444 -5.951 -22.651 1.00 94.38 74 VAL A O 1
ATOM 586 N N . ARG A 1 75 ? 9.208 -6.915 -23.668 1.00 95.31 75 ARG A N 1
ATOM 587 C CA . ARG A 1 75 ? 8.556 -8.170 -24.042 1.00 95.31 75 ARG A CA 1
ATOM 588 C C . ARG A 1 75 ? 9.268 -9.301 -23.306 1.00 95.31 75 ARG A C 1
ATOM 590 O O . ARG A 1 75 ? 10.491 -9.378 -23.347 1.00 95.31 75 ARG A O 1
ATOM 597 N N . LEU A 1 76 ? 8.509 -10.118 -22.583 1.00 93.88 76 LEU A N 1
ATOM 598 C CA . LEU A 1 76 ? 9.022 -11.240 -21.795 1.00 93.88 76 LEU A CA 1
ATOM 599 C C . LEU A 1 76 ? 8.515 -12.535 -22.429 1.00 93.88 76 LEU A C 1
ATOM 601 O O . LEU A 1 76 ? 7.303 -12.680 -22.612 1.00 93.88 76 LEU A O 1
ATOM 605 N N . HIS A 1 77 ? 9.420 -13.449 -22.774 1.00 93.06 77 HIS A N 1
ATOM 606 C CA . HIS A 1 77 ? 9.096 -14.658 -23.533 1.00 93.06 77 HIS A CA 1
ATOM 607 C C . HIS A 1 77 ? 9.452 -15.938 -22.766 1.00 93.06 77 HIS A C 1
ATOM 609 O O . HIS A 1 77 ? 10.198 -15.915 -21.790 1.00 93.06 77 HIS A O 1
ATOM 615 N N . GLY A 1 78 ? 8.831 -17.056 -23.160 1.00 92.38 78 GLY A N 1
ATOM 616 C CA . GLY A 1 78 ? 9.106 -18.386 -22.603 1.00 92.38 78 GLY A CA 1
ATOM 617 C C . GLY A 1 78 ? 8.956 -18.477 -21.083 1.00 92.38 78 GLY A C 1
ATOM 618 O O . GLY A 1 78 ? 9.903 -18.814 -20.374 1.00 92.38 78 GLY A O 1
ATOM 619 N N . ALA A 1 79 ? 7.763 -18.170 -20.563 1.00 92.31 79 ALA A N 1
ATOM 620 C CA . ALA A 1 79 ? 7.463 -18.399 -19.151 1.00 92.31 79 ALA A CA 1
ATOM 621 C C . ALA A 1 79 ? 7.673 -19.883 -18.798 1.00 92.31 79 ALA A C 1
ATOM 623 O O . ALA A 1 79 ? 7.064 -20.759 -19.410 1.00 92.31 79 ALA A O 1
ATOM 624 N N . ARG A 1 80 ? 8.520 -20.170 -17.805 1.00 91.94 80 ARG A N 1
ATOM 625 C CA . ARG A 1 80 ? 8.829 -21.548 -17.392 1.00 91.94 80 ARG A CA 1
ATOM 626 C C . ARG A 1 80 ? 7.589 -22.208 -16.788 1.00 91.94 80 ARG A C 1
ATOM 628 O O . ARG A 1 80 ? 6.891 -21.585 -15.986 1.00 91.94 80 ARG A O 1
ATOM 635 N N . GLU A 1 81 ? 7.359 -23.484 -17.096 1.00 91.19 81 GLU A N 1
ATOM 636 C CA . GLU A 1 81 ? 6.139 -24.226 -16.724 1.00 91.19 81 GLU A CA 1
ATOM 637 C C . GLU A 1 81 ? 5.787 -24.140 -15.232 1.00 91.19 81 GLU A C 1
ATOM 639 O O . GLU A 1 81 ? 4.628 -23.935 -14.866 1.00 91.19 81 GLU A O 1
ATOM 644 N N . VAL A 1 82 ? 6.801 -24.196 -14.360 1.00 92.06 82 VAL A N 1
ATOM 645 C CA . VAL A 1 82 ? 6.640 -24.068 -12.902 1.00 92.06 82 VAL A CA 1
ATOM 646 C C . VAL A 1 82 ? 5.951 -22.765 -12.476 1.00 92.06 82 VAL A C 1
ATOM 648 O O . VAL A 1 82 ? 5.277 -22.748 -11.446 1.00 92.06 82 VAL A O 1
ATOM 651 N N . TYR A 1 83 ? 6.076 -21.692 -13.265 1.00 90.12 83 TYR A N 1
ATOM 652 C CA . TYR A 1 83 ? 5.452 -20.392 -13.013 1.00 90.12 83 TYR A CA 1
ATOM 653 C C . TYR A 1 83 ? 4.165 -20.170 -13.806 1.00 90.12 83 TYR A C 1
ATOM 655 O O . TYR A 1 83 ? 3.313 -19.417 -13.337 1.00 90.12 83 TYR A O 1
ATOM 663 N N . VAL A 1 84 ? 3.985 -20.826 -14.959 1.00 87.69 84 VAL A N 1
ATOM 664 C CA . VAL A 1 84 ? 2.801 -20.655 -15.825 1.00 87.69 84 VAL A CA 1
ATOM 665 C C . VAL A 1 84 ? 1.502 -20.858 -15.044 1.00 87.69 84 VAL A C 1
ATOM 667 O O . VAL A 1 84 ? 0.598 -20.035 -15.140 1.00 87.69 84 VAL A O 1
ATOM 670 N N . LYS A 1 85 ? 1.443 -21.868 -14.166 1.00 85.44 85 LYS A N 1
ATOM 671 C CA . LYS A 1 85 ? 0.275 -22.133 -13.301 1.00 85.44 85 LYS A CA 1
ATOM 672 C C . LYS A 1 85 ? -0.100 -20.983 -12.349 1.00 85.44 85 LYS A C 1
ATOM 674 O O . LYS A 1 85 ? -1.216 -20.941 -11.843 1.00 85.44 85 LYS A O 1
ATOM 679 N N . HIS A 1 86 ? 0.819 -20.054 -12.086 1.00 85.75 86 HIS A N 1
ATOM 680 C CA . HIS A 1 86 ? 0.605 -18.887 -11.223 1.00 85.75 86 HIS A CA 1
ATOM 681 C C . HIS A 1 86 ? 0.322 -17.595 -12.013 1.00 85.75 86 HIS A C 1
ATOM 683 O O . HIS A 1 86 ? -0.129 -16.596 -11.427 1.00 85.75 86 HIS A O 1
ATOM 689 N N . LEU A 1 87 ? 0.563 -17.610 -13.329 1.00 86.00 87 LEU A N 1
ATOM 690 C CA . LEU A 1 87 ? 0.309 -16.505 -14.246 1.00 86.00 87 LEU A CA 1
ATOM 691 C C . LEU A 1 87 ? -1.136 -16.578 -14.745 1.00 86.00 87 LEU A C 1
ATOM 693 O O . LEU A 1 87 ? -1.487 -17.376 -15.608 1.00 86.00 87 LEU A O 1
ATOM 697 N N . SER A 1 88 ? -1.993 -15.720 -14.193 1.00 88.25 88 SER A N 1
ATOM 698 C CA . SER A 1 88 ? -3.358 -15.590 -14.699 1.00 88.25 88 SER A CA 1
ATOM 699 C C . SER A 1 88 ? -3.350 -14.904 -16.063 1.00 88.25 88 SER A C 1
ATOM 701 O O . SER A 1 88 ? -2.752 -13.842 -16.203 1.00 88.25 88 SER A O 1
ATOM 703 N N . ALA A 1 89 ? -4.066 -15.466 -17.036 1.00 88.69 89 ALA A N 1
ATOM 704 C CA . ALA A 1 89 ? -4.332 -14.817 -18.322 1.00 88.69 89 ALA A CA 1
ATOM 705 C C . ALA A 1 89 ? -5.542 -13.859 -18.275 1.00 88.69 89 ALA A C 1
ATOM 707 O O . ALA A 1 89 ? -5.887 -13.247 -19.285 1.00 88.69 89 ALA A O 1
ATOM 708 N N . ASP A 1 90 ? -6.229 -13.763 -17.132 1.00 92.94 90 ASP A N 1
ATOM 709 C CA . ASP A 1 90 ? -7.357 -12.852 -16.951 1.00 92.94 90 ASP A CA 1
ATOM 710 C C . ASP A 1 90 ? -6.851 -11.437 -16.601 1.00 92.94 90 ASP A C 1
ATOM 712 O O . ASP A 1 90 ? -6.271 -11.248 -15.520 1.00 92.94 90 ASP A O 1
ATOM 716 N N . PRO A 1 91 ? -7.091 -10.428 -17.464 1.00 94.62 91 PRO A N 1
ATOM 717 C CA . PRO A 1 91 ? -6.663 -9.057 -17.205 1.00 94.62 91 PRO A CA 1
ATOM 718 C C . PRO A 1 91 ? -7.286 -8.465 -15.933 1.00 94.62 91 PRO A C 1
ATOM 720 O O . PRO A 1 91 ? -6.646 -7.643 -15.282 1.00 94.62 91 PRO A O 1
ATOM 723 N N . GLY A 1 92 ? -8.480 -8.904 -15.520 1.00 94.19 92 GLY A N 1
ATOM 724 C CA . GLY A 1 92 ? -9.117 -8.460 -14.280 1.00 94.19 92 GLY A CA 1
ATOM 725 C C . GLY A 1 92 ? -8.405 -8.978 -13.028 1.00 94.19 92 GLY A C 1
ATOM 726 O O . GLY A 1 92 ? -8.248 -8.243 -12.052 1.00 94.19 92 GLY A O 1
ATOM 727 N N . ILE A 1 93 ? -7.910 -10.221 -13.056 1.00 93.06 93 ILE A N 1
ATOM 728 C CA . ILE A 1 93 ? -7.105 -10.782 -11.956 1.00 93.06 93 ILE A CA 1
ATOM 729 C C . ILE A 1 93 ? -5.752 -10.068 -11.876 1.00 93.06 93 ILE A C 1
ATOM 731 O O . ILE A 1 93 ? -5.310 -9.717 -10.781 1.00 93.06 93 ILE A O 1
ATOM 735 N N . ILE A 1 94 ? -5.108 -9.821 -13.021 1.00 94.25 94 ILE A N 1
ATOM 736 C CA . ILE A 1 94 ? -3.850 -9.064 -13.079 1.00 94.25 94 ILE A CA 1
ATOM 737 C C . ILE A 1 94 ? -4.057 -7.644 -12.538 1.00 94.25 94 ILE A C 1
ATOM 739 O O . ILE A 1 94 ? -3.293 -7.211 -11.678 1.00 94.25 94 ILE A O 1
ATOM 743 N N . ALA A 1 95 ? -5.108 -6.945 -12.978 1.00 94.88 95 ALA A N 1
ATOM 744 C CA . ALA A 1 95 ? -5.429 -5.595 -12.524 1.00 94.88 95 ALA A CA 1
ATOM 745 C C . ALA A 1 95 ? -5.574 -5.525 -10.997 1.00 94.88 95 ALA A C 1
ATOM 747 O O . ALA A 1 95 ? -4.920 -4.701 -10.363 1.00 94.88 95 ALA A O 1
ATOM 748 N N . LYS A 1 96 ? -6.342 -6.443 -10.391 1.00 92.88 96 LYS A N 1
ATOM 749 C CA . LYS A 1 96 ? -6.497 -6.520 -8.927 1.00 92.88 96 LYS A CA 1
ATOM 750 C C . LYS A 1 96 ? -5.161 -6.737 -8.212 1.00 92.88 96 LYS A C 1
ATOM 752 O O . LYS A 1 96 ? -4.883 -6.036 -7.246 1.00 92.88 96 LYS A O 1
ATOM 757 N N . ARG A 1 97 ? -4.307 -7.643 -8.707 1.00 92.88 97 ARG A N 1
ATOM 758 C CA . ARG A 1 97 ? -2.970 -7.886 -8.128 1.00 92.88 97 ARG A CA 1
ATOM 759 C C . ARG A 1 97 ? -2.065 -6.653 -8.211 1.00 92.88 97 ARG A C 1
ATOM 761 O O . ARG A 1 97 ? -1.337 -6.368 -7.265 1.00 92.88 97 ARG A O 1
ATOM 768 N N . ILE A 1 98 ? -2.111 -5.914 -9.321 1.00 94.00 98 ILE A N 1
ATOM 769 C CA . ILE A 1 98 ? -1.348 -4.666 -9.480 1.00 94.00 98 ILE A CA 1
ATOM 770 C C . ILE A 1 98 ? -1.873 -3.596 -8.514 1.00 94.00 98 ILE A C 1
ATOM 772 O O . ILE A 1 98 ? -1.068 -2.953 -7.845 1.00 94.00 98 ILE A O 1
ATOM 776 N N . ILE A 1 99 ? -3.196 -3.436 -8.395 1.00 93.44 99 ILE A N 1
ATOM 777 C CA . ILE A 1 99 ? -3.813 -2.493 -7.448 1.00 93.44 99 ILE A CA 1
ATOM 778 C C . ILE A 1 99 ? -3.419 -2.832 -6.010 1.00 93.44 99 ILE A C 1
ATOM 780 O O . ILE A 1 99 ? -3.028 -1.941 -5.270 1.00 93.44 99 ILE A O 1
ATOM 784 N N . GLU A 1 100 ? -3.461 -4.106 -5.615 1.00 90.12 100 GLU A N 1
ATOM 785 C CA . GLU A 1 100 ? -3.033 -4.537 -4.279 1.00 90.12 100 GLU A CA 1
ATOM 786 C C . GLU A 1 100 ? -1.556 -4.226 -4.013 1.00 90.12 100 GLU A C 1
ATOM 788 O O . GLU A 1 100 ? -1.215 -3.742 -2.934 1.00 90.12 100 GLU A O 1
ATOM 793 N N . HIS A 1 101 ? -0.683 -4.477 -4.992 1.00 89.69 101 HIS A N 1
ATOM 794 C CA . HIS A 1 101 ? 0.753 -4.241 -4.853 1.00 89.69 101 HIS A CA 1
ATOM 795 C C . HIS A 1 101 ? 1.101 -2.748 -4.769 1.00 89.69 101 HIS A C 1
ATOM 797 O O . HIS A 1 101 ? 1.974 -2.357 -3.997 1.00 89.69 101 HIS A O 1
ATOM 803 N N . PHE A 1 102 ? 0.411 -1.911 -5.545 1.00 91.88 102 PHE A N 1
ATOM 804 C CA . PHE A 1 102 ? 0.619 -0.462 -5.583 1.00 91.88 102 PHE A CA 1
ATOM 805 C C . PHE A 1 102 ? -0.459 0.311 -4.820 1.00 91.88 102 PHE A C 1
ATOM 807 O O . PHE A 1 102 ? -0.675 1.494 -5.087 1.00 91.88 102 PHE A O 1
ATOM 814 N N . LEU A 1 103 ? -1.121 -0.337 -3.857 1.00 92.12 103 LEU A N 1
ATOM 815 C CA . LEU A 1 103 ? -2.215 0.260 -3.098 1.00 92.12 103 LEU A CA 1
ATOM 816 C C . LEU A 1 103 ? -1.840 1.621 -2.485 1.00 92.12 103 LEU A C 1
ATOM 818 O O . LEU A 1 103 ? -2.661 2.525 -2.604 1.00 92.12 103 LEU A O 1
ATOM 822 N N . PRO A 1 104 ? -0.627 1.837 -1.927 1.00 92.44 104 PRO A N 1
ATOM 823 C CA . PRO A 1 104 ? -0.215 3.164 -1.466 1.00 92.44 104 PRO A CA 1
ATOM 824 C C . PRO A 1 104 ? -0.269 4.248 -2.547 1.00 92.44 104 PRO A C 1
ATOM 826 O O . PRO A 1 104 ? -0.776 5.334 -2.294 1.00 92.44 104 PRO A O 1
ATOM 829 N N . LEU A 1 105 ? 0.179 3.964 -3.772 1.00 93.06 105 LEU A N 1
ATOM 830 C CA . LEU A 1 105 ? 0.156 4.948 -4.861 1.00 93.06 105 LEU A CA 1
ATOM 831 C C . LEU A 1 105 ? -1.263 5.256 -5.340 1.00 93.06 105 LEU A C 1
ATOM 833 O O . LEU A 1 105 ? -1.563 6.413 -5.638 1.00 93.06 105 LEU A O 1
ATOM 837 N N . PHE A 1 106 ? -2.133 4.243 -5.404 1.00 93.94 106 PHE A N 1
ATOM 838 C CA . PHE A 1 106 ? -3.555 4.448 -5.696 1.00 93.94 106 PHE A CA 1
ATOM 839 C C . PHE A 1 106 ? -4.220 5.283 -4.600 1.00 93.94 106 PHE A C 1
ATOM 841 O O . PHE A 1 106 ? -4.830 6.311 -4.887 1.00 93.94 106 PHE A O 1
ATOM 848 N N . ALA A 1 107 ? -4.021 4.889 -3.342 1.00 93.06 107 ALA A N 1
ATOM 849 C CA . ALA A 1 107 ? -4.604 5.545 -2.183 1.00 93.06 107 ALA A CA 1
ATOM 850 C C . ALA A 1 107 ? -4.149 6.993 -2.024 1.00 93.06 107 ALA A C 1
ATOM 852 O O . ALA A 1 107 ? -4.965 7.823 -1.647 1.00 93.06 107 ALA A O 1
ATOM 853 N N . LEU A 1 108 ? -2.911 7.331 -2.388 1.00 87.56 108 LEU A N 1
ATOM 854 C CA . LEU A 1 108 ? -2.385 8.702 -2.372 1.00 87.56 108 LEU A CA 1
ATOM 855 C C . LEU A 1 108 ? -2.697 9.496 -3.655 1.00 87.56 108 LEU A C 1
ATOM 857 O O . LEU A 1 108 ? -2.315 10.653 -3.767 1.00 87.56 108 LEU A O 1
ATOM 861 N N . GLY A 1 109 ? -3.372 8.903 -4.647 1.00 88.56 109 GLY A N 1
ATOM 862 C CA . GLY A 1 109 ? -3.715 9.589 -5.902 1.00 88.56 109 GLY A CA 1
ATOM 863 C C . GLY A 1 109 ? -2.519 9.856 -6.826 1.00 88.56 109 GLY A C 1
ATOM 864 O O . GLY A 1 109 ? -2.633 10.616 -7.784 1.00 88.56 109 GLY A O 1
ATOM 865 N N . ARG A 1 110 ? -1.374 9.214 -6.570 1.00 90.88 110 ARG A N 1
ATOM 866 C CA . ARG A 1 110 ? -0.110 9.400 -7.308 1.00 90.88 110 ARG A CA 1
ATOM 867 C C . ARG A 1 110 ? 0.086 8.370 -8.424 1.00 90.88 110 ARG A C 1
ATOM 869 O O . ARG A 1 110 ? 1.105 8.381 -9.112 1.00 90.88 110 ARG A O 1
ATOM 876 N N . MET A 1 111 ? -0.861 7.446 -8.595 1.00 92.25 111 MET A N 1
ATOM 877 C CA . MET A 1 111 ? -0.728 6.363 -9.562 1.00 92.25 111 MET A CA 1
ATOM 878 C C . MET A 1 111 ? -0.913 6.857 -11.010 1.00 92.25 111 MET A C 1
ATOM 880 O O . MET A 1 111 ? -1.967 7.428 -11.331 1.00 92.25 111 MET A O 1
ATOM 884 N N . PRO A 1 112 ? 0.053 6.607 -11.920 1.00 93.19 112 PRO A N 1
ATOM 885 C CA . PRO A 1 112 ? -0.143 6.863 -13.341 1.00 93.19 112 PRO A CA 1
ATOM 886 C C . PRO A 1 112 ? -1.264 5.989 -13.910 1.00 93.19 112 PRO A C 1
ATOM 888 O O . PRO A 1 112 ? -1.623 4.948 -13.355 1.00 93.19 112 PRO A O 1
ATOM 891 N N . ARG A 1 113 ? -1.806 6.394 -15.062 1.00 94.69 113 ARG A N 1
ATOM 892 C CA . ARG A 1 113 ? -2.807 5.589 -15.765 1.00 94.69 113 ARG A CA 1
ATOM 893 C C . ARG A 1 113 ? -2.181 4.276 -16.238 1.00 94.69 113 ARG A C 1
ATOM 895 O O . ARG A 1 113 ? -1.194 4.293 -16.970 1.00 94.69 113 ARG A O 1
ATOM 902 N N . ILE A 1 114 ? -2.785 3.154 -15.853 1.00 96.50 114 ILE A N 1
ATOM 903 C CA . ILE A 1 114 ? -2.379 1.815 -16.286 1.00 96.50 114 ILE A CA 1
ATOM 904 C C . ILE A 1 114 ? -3.569 1.120 -16.933 1.00 96.50 114 ILE A C 1
ATOM 906 O O . ILE A 1 114 ? -4.642 1.021 -16.338 1.00 96.50 114 ILE A O 1
ATOM 910 N N . LEU A 1 115 ? -3.334 0.598 -18.134 1.00 96.94 115 LEU A N 1
ATOM 911 C CA . LEU A 1 115 ? -4.268 -0.237 -18.875 1.00 96.94 115 LEU A CA 1
ATOM 912 C C . LEU A 1 115 ? -3.701 -1.654 -18.968 1.00 96.94 115 LEU A C 1
ATOM 914 O O . LEU A 1 115 ? -2.534 -1.835 -19.320 1.00 96.94 115 LEU A O 1
ATOM 918 N N . VAL A 1 116 ? -4.523 -2.656 -18.665 1.00 96.50 116 VAL A N 1
ATOM 919 C CA . VAL A 1 116 ? -4.179 -4.070 -18.859 1.00 96.50 116 VAL A CA 1
ATOM 920 C C . VAL A 1 116 ? -5.023 -4.623 -19.995 1.00 96.50 116 VAL A C 1
ATOM 922 O O . VAL A 1 116 ? -6.252 -4.617 -19.928 1.00 96.50 116 VAL A O 1
ATOM 925 N N . HIS A 1 117 ? -4.353 -5.122 -21.028 1.00 95.19 117 HIS A N 1
ATOM 926 C CA . HIS A 1 117 ? -4.982 -5.737 -22.191 1.00 95.19 117 HIS A CA 1
ATOM 927 C C . HIS A 1 117 ? -4.762 -7.249 -22.156 1.00 95.19 117 HIS A C 1
ATOM 929 O O . HIS A 1 117 ? -3.640 -7.711 -21.956 1.00 95.19 117 HIS A O 1
ATOM 935 N N . GLY A 1 118 ? -5.818 -8.030 -22.368 1.00 93.00 118 GLY A N 1
ATOM 936 C CA . GLY A 1 118 ? -5.717 -9.486 -22.407 1.00 93.00 118 GLY A CA 1
ATOM 937 C C . GLY A 1 118 ? -7.018 -10.141 -22.846 1.00 93.00 118 GLY A C 1
ATOM 938 O O . GLY A 1 118 ? -8.098 -9.711 -22.450 1.00 93.00 118 GLY A O 1
ATOM 939 N N . ARG A 1 119 ? -6.924 -11.190 -23.675 1.00 90.38 119 ARG A N 1
ATOM 940 C CA . ARG A 1 119 ? -8.078 -11.986 -24.144 1.00 90.38 119 ARG A CA 1
ATOM 941 C C . ARG A 1 119 ? -9.225 -11.130 -24.720 1.00 90.38 119 ARG A C 1
ATOM 943 O O . ARG A 1 119 ? -10.389 -11.371 -24.418 1.00 90.38 119 ARG A O 1
ATOM 950 N N . GLY A 1 120 ? -8.888 -10.098 -25.499 1.00 92.62 120 GLY A N 1
ATOM 951 C CA . GLY A 1 120 ? -9.859 -9.176 -26.107 1.00 92.62 120 GLY A CA 1
ATOM 952 C C . GLY A 1 120 ? -10.487 -8.153 -25.150 1.00 92.62 120 GLY A C 1
ATOM 953 O O . GLY A 1 120 ? -11.347 -7.387 -25.567 1.00 92.62 120 GLY A O 1
ATOM 954 N N . LYS A 1 121 ? -10.068 -8.111 -23.879 1.00 94.62 121 LYS A N 1
ATOM 955 C CA . LYS A 1 121 ? -10.542 -7.145 -22.881 1.00 94.62 121 LYS A CA 1
ATOM 956 C C . LYS A 1 121 ? -9.462 -6.118 -22.561 1.00 94.62 121 LYS A C 1
ATOM 958 O O . LYS A 1 121 ? -8.273 -6.438 -22.545 1.00 94.62 121 LYS A O 1
ATOM 963 N N . THR A 1 122 ? -9.904 -4.906 -22.244 1.00 96.75 122 THR A N 1
ATOM 964 C CA . THR A 1 122 ? -9.072 -3.822 -21.716 1.00 96.75 122 THR A CA 1
ATOM 965 C C . THR A 1 122 ? -9.614 -3.422 -20.354 1.00 96.75 122 THR A C 1
ATOM 967 O O . THR A 1 122 ? -10.809 -3.174 -20.222 1.00 96.75 122 THR A O 1
ATOM 970 N N . VAL A 1 123 ? -8.745 -3.367 -19.350 1.00 97.25 123 VAL A N 1
ATOM 971 C CA . VAL A 1 123 ? -9.096 -2.991 -17.979 1.00 97.25 123 VAL A CA 1
ATOM 972 C C . VAL A 1 123 ? -8.314 -1.739 -17.599 1.00 97.25 123 VAL A C 1
ATOM 974 O O . VAL A 1 123 ? -7.082 -1.763 -17.610 1.00 97.25 123 VAL A O 1
ATOM 977 N N . ASP A 1 124 ? -9.020 -0.657 -17.264 1.00 96.94 124 ASP A N 1
ATOM 978 C CA . ASP A 1 124 ? -8.420 0.541 -16.666 1.00 96.94 124 ASP A CA 1
ATOM 979 C C . ASP A 1 124 ? -8.331 0.352 -15.149 1.00 96.94 124 ASP A C 1
ATOM 981 O O . ASP A 1 124 ? -9.343 0.201 -14.461 1.00 96.94 124 ASP A O 1
ATOM 985 N N . LEU A 1 125 ? -7.107 0.325 -14.620 1.00 96.38 125 LEU A N 1
ATOM 986 C CA . LEU A 1 125 ? -6.891 0.052 -13.200 1.00 96.38 125 LEU A CA 1
ATOM 987 C C . LEU 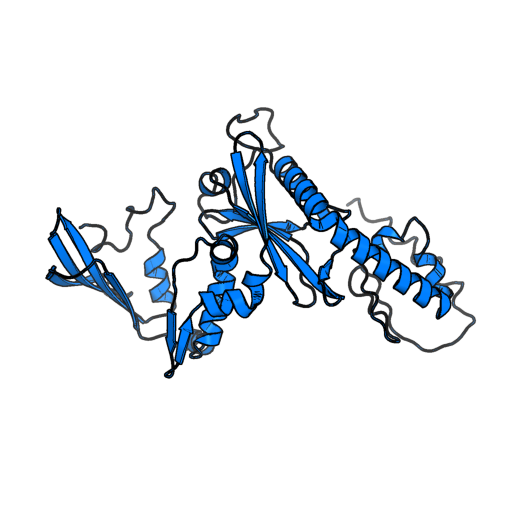A 1 125 ? -7.427 1.167 -12.304 1.00 96.38 125 LEU A C 1
ATOM 989 O O . LEU A 1 125 ? -7.787 0.884 -11.164 1.00 96.38 125 LEU A O 1
ATOM 993 N N . ARG A 1 126 ? -7.494 2.412 -12.796 1.00 93.88 126 ARG A N 1
ATOM 994 C CA . ARG A 1 126 ? -8.073 3.513 -12.021 1.00 93.88 126 ARG A CA 1
ATOM 995 C C . ARG A 1 126 ? -9.557 3.263 -11.788 1.00 93.88 126 ARG A C 1
ATOM 997 O O . ARG A 1 126 ? -9.992 3.329 -10.648 1.00 93.88 126 ARG A O 1
ATOM 1004 N N . SER A 1 127 ? -10.301 2.904 -12.833 1.00 93.44 127 SER A N 1
ATOM 1005 C CA . SER A 1 127 ? -11.730 2.589 -12.721 1.00 93.44 127 SER A CA 1
ATOM 1006 C C . SER A 1 127 ? -11.977 1.434 -11.751 1.00 93.44 127 SER A C 1
ATOM 1008 O O . SER A 1 127 ? -12.784 1.563 -10.837 1.00 93.44 127 SER A O 1
ATOM 1010 N N . VAL A 1 128 ? -11.200 0.348 -11.866 1.00 93.88 128 VAL A N 1
ATOM 1011 C CA . VAL A 1 128 ? -11.306 -0.795 -10.941 1.00 93.88 128 VAL A CA 1
ATOM 1012 C C . VAL A 1 128 ? -11.019 -0.382 -9.495 1.00 93.88 128 VAL A C 1
ATOM 1014 O O . VAL A 1 128 ? -11.683 -0.861 -8.575 1.00 93.88 128 VAL A O 1
ATOM 1017 N N . TYR A 1 129 ? -10.032 0.489 -9.270 1.00 93.69 129 TYR A N 1
ATOM 1018 C CA . TYR A 1 129 ? -9.734 1.003 -7.937 1.00 93.69 129 TYR A CA 1
ATOM 1019 C C . TYR A 1 129 ? -10.890 1.850 -7.389 1.00 93.69 129 TYR A C 1
ATOM 1021 O O . TYR A 1 129 ? -11.335 1.577 -6.277 1.00 93.69 129 TYR A O 1
ATOM 1029 N N . GLU A 1 130 ? -11.422 2.803 -8.156 1.00 91.38 130 GLU A N 1
ATOM 1030 C CA . GLU A 1 130 ? -12.514 3.688 -7.714 1.00 91.38 130 GLU A CA 1
ATOM 1031 C C . GLU A 1 130 ? -13.809 2.932 -7.383 1.00 91.38 130 GLU A C 1
ATOM 1033 O O . GLU A 1 130 ? -14.430 3.189 -6.347 1.00 91.38 130 GLU A O 1
ATOM 1038 N N . GLU A 1 131 ? -14.170 1.949 -8.214 1.00 88.94 131 GLU A N 1
ATOM 1039 C CA . GLU A 1 131 ? -15.353 1.098 -8.024 1.00 88.94 131 GLU A CA 1
ATOM 1040 C C . GLU A 1 131 ? -15.251 0.199 -6.783 1.00 88.94 131 GLU A C 1
ATOM 1042 O O . GLU A 1 131 ? -16.269 -0.171 -6.200 1.00 88.94 131 GLU A O 1
ATOM 1047 N N . SER A 1 132 ? -14.034 -0.180 -6.375 1.00 83.12 132 SER A N 1
ATOM 1048 C CA . SER A 1 132 ? -13.827 -1.162 -5.302 1.00 83.12 132 SER A CA 1
ATOM 1049 C C . SER A 1 132 ? -13.420 -0.560 -3.956 1.00 83.12 132 SER A C 1
ATOM 1051 O O . SER A 1 132 ? -13.877 -1.033 -2.916 1.00 83.12 132 SER A O 1
ATOM 1053 N N . ILE A 1 133 ? -12.530 0.435 -3.954 1.00 82.31 133 ILE A N 1
ATOM 1054 C CA . ILE A 1 133 ? -11.848 0.946 -2.752 1.00 82.31 133 ILE A CA 1
ATOM 1055 C C . ILE A 1 133 ? -11.761 2.483 -2.760 1.00 82.31 133 ILE A C 1
ATOM 1057 O O . ILE A 1 133 ? -11.939 3.119 -1.720 1.00 82.31 133 ILE A O 1
ATOM 1061 N N . GLY A 1 134 ? -11.450 3.076 -3.916 1.00 73.75 134 GLY A N 1
ATOM 1062 C CA . GLY A 1 134 ? -11.012 4.467 -4.059 1.00 73.75 134 GLY A CA 1
ATOM 1063 C C . GLY A 1 134 ? -12.033 5.503 -3.623 1.00 73.75 134 GLY A C 1
ATOM 1064 O O . GLY A 1 134 ? -11.685 6.386 -2.842 1.00 73.75 134 GLY A O 1
ATOM 1065 N N . SER A 1 135 ? -13.306 5.308 -3.971 1.00 77.44 135 SER A N 1
ATOM 1066 C CA . SER A 1 135 ? -14.406 6.204 -3.579 1.00 77.44 135 SER A CA 1
ATOM 1067 C C . SER A 1 135 ? -14.558 6.398 -2.063 1.00 77.44 135 SER A C 1
ATOM 1069 O O . SER A 1 135 ? -15.149 7.379 -1.621 1.00 77.44 135 SER A O 1
ATOM 1071 N N . ARG A 1 136 ? -14.013 5.480 -1.255 1.00 82.88 136 ARG A N 1
ATOM 1072 C CA . ARG A 1 136 ? -14.076 5.499 0.217 1.00 82.88 136 ARG A CA 1
ATOM 1073 C C . ARG A 1 136 ? -12.735 5.833 0.867 1.00 82.88 136 ARG A C 1
ATOM 1075 O O . ARG A 1 136 ? -12.612 5.744 2.089 1.00 82.88 136 ARG A O 1
ATOM 1082 N N . THR A 1 137 ? -11.719 6.155 0.068 1.00 87.62 137 THR A N 1
ATOM 1083 C CA . THR A 1 137 ? -10.388 6.496 0.567 1.00 87.62 137 THR A CA 1
ATOM 1084 C C . THR A 1 137 ? -10.340 7.978 0.915 1.00 87.62 137 THR A C 1
ATOM 1086 O O . THR A 1 137 ? -10.317 8.839 0.040 1.00 87.62 137 THR A O 1
ATOM 1089 N N . ALA A 1 138 ? -10.311 8.266 2.212 1.00 90.56 138 ALA A N 1
ATOM 1090 C CA . ALA A 1 138 ? -10.068 9.607 2.731 1.00 90.56 138 ALA A CA 1
ATOM 1091 C C . ALA A 1 138 ? -8.562 9.841 2.917 1.00 90.56 138 ALA A C 1
ATOM 1093 O O . ALA A 1 138 ? -7.796 8.883 3.066 1.00 90.56 138 ALA A O 1
ATOM 1094 N N . ARG A 1 139 ? -8.147 11.110 2.920 1.00 93.19 139 ARG A N 1
ATOM 1095 C CA . ARG A 1 139 ? -6.758 11.516 3.150 1.00 93.19 139 ARG A CA 1
ATOM 1096 C C . ARG A 1 139 ? -6.690 12.653 4.152 1.00 93.19 139 ARG A C 1
ATOM 1098 O O . ARG A 1 139 ? -7.556 13.517 4.101 1.00 93.19 139 ARG A O 1
ATOM 1105 N N . ASP A 1 140 ? -5.641 12.654 4.963 1.00 95.19 140 ASP A N 1
ATOM 1106 C CA . ASP A 1 140 ? -5.269 13.749 5.861 1.00 95.19 140 ASP A CA 1
ATOM 1107 C C . ASP A 1 140 ? -3.762 14.013 5.755 1.00 95.19 140 ASP A C 1
ATOM 1109 O O . ASP A 1 140 ? -3.013 13.206 5.200 1.00 95.19 140 ASP A O 1
ATOM 1113 N N . THR A 1 141 ? -3.313 15.120 6.339 1.00 96.38 141 THR A N 1
ATOM 1114 C CA . THR A 1 141 ? -1.891 15.436 6.488 1.00 96.38 141 THR A CA 1
ATOM 1115 C C . THR A 1 141 ? -1.602 15.768 7.944 1.00 96.38 141 THR A C 1
ATOM 1117 O O . THR A 1 141 ? -2.370 16.485 8.584 1.00 96.38 141 THR A O 1
ATOM 1120 N N . ILE A 1 142 ? -0.481 15.274 8.462 1.00 97.19 142 ILE A N 1
ATOM 1121 C CA . ILE A 1 142 ? 0.033 15.620 9.789 1.00 97.19 142 ILE A CA 1
ATOM 1122 C C . ILE A 1 142 ? 1.455 16.159 9.672 1.00 97.19 142 ILE A C 1
ATOM 1124 O O . ILE A 1 142 ? 2.196 15.779 8.770 1.00 97.19 142 ILE A O 1
ATOM 1128 N N . ASN A 1 143 ? 1.843 17.004 10.623 1.00 96.56 143 ASN A N 1
ATOM 1129 C CA . ASN A 1 143 ? 3.228 17.422 10.805 1.00 96.56 143 ASN A CA 1
ATOM 1130 C C . ASN A 1 143 ? 3.758 16.835 12.115 1.00 96.56 143 ASN A C 1
ATOM 1132 O O . ASN A 1 143 ? 3.078 16.906 13.143 1.00 96.56 143 ASN A O 1
ATOM 1136 N N . PHE A 1 144 ? 4.960 16.268 12.073 1.00 94.50 144 PHE A N 1
ATOM 1137 C CA . PHE A 1 144 ? 5.643 15.702 13.231 1.00 94.50 144 PHE A CA 1
ATOM 1138 C C . PHE A 1 144 ? 7.151 15.934 13.098 1.00 94.50 144 PHE A C 1
ATOM 1140 O O . PHE A 1 144 ? 7.721 15.649 12.047 1.00 94.50 144 PHE A O 1
ATOM 1147 N N . SER A 1 145 ? 7.770 16.512 14.131 1.00 91.44 145 SER A N 1
ATOM 1148 C CA . SER A 1 145 ? 9.203 16.858 14.165 1.00 91.44 145 SER A CA 1
ATOM 1149 C C . SER A 1 145 ? 9.709 17.571 12.900 1.00 91.44 145 SER A C 1
ATOM 1151 O O . SER A 1 145 ? 10.739 17.221 12.344 1.00 91.44 145 SER A O 1
ATOM 1153 N N . GLY A 1 146 ? 8.946 18.545 12.389 1.00 91.00 146 GLY A N 1
ATOM 1154 C CA . GLY A 1 146 ? 9.310 19.309 11.184 1.00 91.00 146 GLY A CA 1
ATOM 1155 C C . GLY A 1 146 ? 9.073 18.593 9.846 1.00 91.00 146 GLY A C 1
ATOM 1156 O O . GLY A 1 146 ? 9.273 19.197 8.793 1.00 91.00 146 GLY A O 1
ATOM 1157 N N . HIS A 1 147 ? 8.588 17.349 9.857 1.00 94.69 147 HIS A N 1
ATOM 1158 C CA . HIS A 1 147 ? 8.272 16.579 8.656 1.00 94.69 147 HIS A CA 1
ATOM 1159 C C . HIS A 1 147 ? 6.762 16.469 8.431 1.00 94.69 147 HIS A C 1
ATOM 1161 O O . HIS A 1 147 ? 5.993 16.231 9.365 1.00 94.69 147 HIS A O 1
ATOM 1167 N N . ALA A 1 148 ? 6.341 16.611 7.174 1.00 96.06 148 ALA A N 1
ATOM 1168 C CA . ALA A 1 148 ? 4.959 16.403 6.757 1.00 96.06 148 ALA A CA 1
ATOM 1169 C C . ALA A 1 148 ? 4.731 14.946 6.331 1.00 96.06 148 ALA A C 1
ATOM 1171 O O . ALA A 1 148 ? 5.509 14.381 5.554 1.00 96.06 148 ALA A O 1
ATOM 1172 N N . PHE A 1 149 ? 3.630 14.365 6.799 1.00 97.19 149 PHE A N 1
ATOM 1173 C CA . PHE A 1 149 ? 3.187 13.020 6.455 1.00 97.19 149 PHE A CA 1
ATOM 1174 C C . PHE A 1 149 ? 1.757 13.063 5.920 1.00 97.19 149 PHE A C 1
ATOM 1176 O O . PHE A 1 149 ? 0.865 13.633 6.544 1.00 97.19 149 PHE A O 1
ATOM 1183 N N . GLU A 1 150 ? 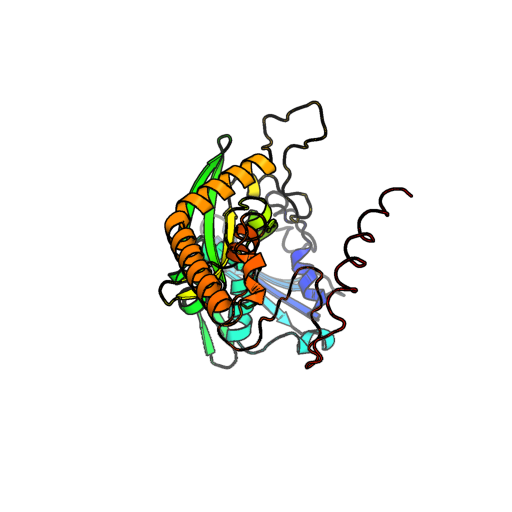1.533 12.423 4.780 1.00 96.75 150 GLU A N 1
ATOM 1184 C CA . GLU A 1 150 ? 0.215 12.172 4.210 1.00 96.75 150 GLU A CA 1
ATOM 1185 C C . GLU A 1 150 ? -0.314 10.824 4.698 1.00 96.75 150 GLU A C 1
ATOM 1187 O O . GLU A 1 150 ? 0.366 9.795 4.616 1.00 96.75 150 GLU A O 1
ATOM 1192 N N . LEU A 1 151 ? -1.550 10.831 5.181 1.00 97.31 151 LEU A N 1
ATOM 1193 C CA . LEU A 1 151 ? -2.287 9.661 5.625 1.00 97.31 151 LEU A CA 1
ATOM 1194 C C . LEU A 1 151 ? -3.363 9.350 4.588 1.00 97.31 151 LEU A C 1
ATOM 1196 O O . LEU A 1 151 ? -4.090 10.242 4.162 1.00 97.31 151 LEU A O 1
ATOM 1200 N N . ALA A 1 152 ? -3.506 8.083 4.213 1.00 96.56 152 ALA A N 1
ATOM 1201 C CA . ALA A 1 152 ? -4.622 7.597 3.411 1.00 96.56 152 ALA A CA 1
ATOM 1202 C C . ALA A 1 152 ? -5.330 6.440 4.123 1.00 96.56 152 ALA A C 1
ATOM 1204 O O . ALA A 1 152 ? -4.716 5.436 4.495 1.00 96.56 152 ALA A O 1
ATOM 1205 N N . TYR A 1 153 ? -6.641 6.570 4.291 1.00 95.25 153 TYR A N 1
ATOM 1206 C CA . TYR A 1 153 ? -7.465 5.638 5.051 1.00 95.25 153 TYR A CA 1
ATOM 1207 C C . TYR A 1 153 ? -8.181 4.670 4.119 1.00 95.25 153 TYR A C 1
ATOM 1209 O O . TYR A 1 153 ? -9.140 5.028 3.438 1.00 95.25 153 TYR A O 1
ATOM 1217 N N . VAL A 1 154 ? -7.734 3.419 4.102 1.00 93.75 154 VAL A N 1
ATOM 1218 C CA . VAL A 1 154 ? -8.288 2.375 3.242 1.00 93.75 154 VAL A CA 1
ATOM 1219 C C . VAL A 1 154 ? -9.182 1.443 4.056 1.00 93.75 154 VAL A C 1
ATOM 1221 O O . VAL A 1 154 ? -8.728 0.764 4.982 1.00 93.75 154 VAL A O 1
ATOM 1224 N N . ARG A 1 155 ? -10.463 1.370 3.678 1.00 92.00 155 ARG A N 1
ATOM 1225 C CA . ARG A 1 155 ? -11.441 0.441 4.261 1.00 92.00 155 ARG A CA 1
ATOM 1226 C C . ARG A 1 155 ? -11.301 -0.945 3.622 1.00 92.00 155 ARG A C 1
ATOM 1228 O O . ARG A 1 155 ? -11.296 -1.076 2.401 1.00 92.00 155 ARG A O 1
ATOM 1235 N N . SER A 1 156 ? -11.208 -1.996 4.436 1.00 89.19 156 SER A N 1
ATOM 1236 C CA . SER A 1 156 ? -11.124 -3.385 3.974 1.00 89.19 156 SER A CA 1
ATOM 1237 C C . SER A 1 156 ? -12.271 -4.230 4.517 1.00 89.19 156 SER A C 1
ATOM 1239 O O . SER A 1 156 ? -12.379 -4.465 5.720 1.00 89.19 156 SER A O 1
ATOM 1241 N N . TYR A 1 157 ? -13.098 -4.746 3.610 1.00 87.75 157 TYR A N 1
ATOM 1242 C CA . TYR A 1 157 ? -14.280 -5.556 3.927 1.00 87.75 157 TYR A CA 1
ATOM 1243 C C . TYR A 1 157 ? -13.986 -7.059 4.036 1.00 87.75 157 TYR A C 1
ATOM 1245 O O . TYR A 1 157 ? -14.893 -7.873 4.199 1.00 87.75 157 TYR A O 1
ATOM 1253 N N . ARG A 1 158 ? -12.712 -7.465 3.951 1.00 83.50 158 ARG A N 1
ATOM 1254 C CA . ARG A 1 158 ? -12.336 -8.873 4.125 1.00 83.50 158 ARG A CA 1
ATOM 1255 C C . ARG A 1 158 ? -12.554 -9.310 5.579 1.00 83.50 158 ARG A C 1
ATOM 1257 O O . ARG A 1 158 ? -12.206 -8.607 6.539 1.00 83.50 158 ARG A O 1
ATOM 1264 N N . ALA A 1 159 ? -13.071 -10.525 5.744 1.00 73.12 159 ALA A N 1
ATOM 1265 C CA . ALA A 1 159 ? -13.127 -11.176 7.045 1.00 73.12 159 ALA A CA 1
ATOM 1266 C C . ALA A 1 159 ? -11.706 -11.283 7.643 1.00 73.12 159 ALA A C 1
ATOM 1268 O O . ALA A 1 159 ? -10.743 -11.521 6.920 1.00 73.12 159 ALA A O 1
ATOM 1269 N N . ASN A 1 160 ? -11.565 -11.088 8.958 1.00 76.50 160 ASN A N 1
ATOM 1270 C CA . ASN A 1 160 ? -10.311 -11.278 9.719 1.00 76.50 160 ASN A CA 1
ATOM 1271 C C . ASN A 1 160 ? -9.132 -10.318 9.459 1.00 76.50 160 ASN A C 1
ATOM 1273 O O . ASN A 1 160 ? -8.076 -10.504 10.046 1.00 76.50 160 ASN A O 1
ATOM 1277 N N . VAL A 1 161 ? -9.272 -9.270 8.647 1.00 82.81 161 VAL A N 1
ATOM 1278 C CA . VAL A 1 161 ? -8.258 -8.194 8.551 1.00 82.81 161 VAL A CA 1
ATOM 1279 C C . VAL A 1 161 ? -8.029 -7.537 9.910 1.00 82.81 161 VAL A C 1
ATOM 1281 O O . VAL A 1 161 ? -8.992 -7.096 10.510 1.00 82.81 161 VAL A O 1
ATOM 1284 N N . VAL A 1 162 ? -6.802 -7.421 10.395 1.00 88.00 162 VAL A N 1
ATOM 1285 C CA . VAL A 1 162 ? -6.506 -6.619 11.595 1.00 88.00 162 VAL A CA 1
ATOM 1286 C C . VAL A 1 162 ? -6.265 -5.167 11.164 1.00 88.00 162 VAL A C 1
ATOM 1288 O O . VAL A 1 162 ? -5.615 -4.972 10.133 1.00 88.00 162 VAL A O 1
ATOM 1291 N N . PRO A 1 163 ? -6.782 -4.150 11.880 1.00 92.44 163 PRO A N 1
ATOM 1292 C CA . PRO A 1 163 ? -6.460 -2.763 11.573 1.00 92.44 163 PRO A CA 1
ATOM 1293 C C . PRO A 1 163 ? -4.970 -2.466 11.748 1.00 92.44 163 PRO A C 1
ATOM 1295 O O . PRO A 1 163 ? -4.371 -2.864 12.750 1.00 92.44 163 PRO A O 1
ATOM 1298 N N . ARG A 1 164 ? -4.365 -1.776 10.779 1.00 95.25 164 ARG A N 1
ATOM 1299 C CA . ARG A 1 164 ? -2.915 -1.528 10.754 1.00 95.25 164 ARG A CA 1
ATOM 1300 C C . ARG A 1 164 ? -2.561 -0.131 10.266 1.00 95.25 164 ARG A C 1
ATOM 1302 O O . ARG A 1 164 ? -3.225 0.387 9.368 1.00 95.25 164 ARG A O 1
ATOM 1309 N N . ILE A 1 165 ? -1.489 0.418 10.821 1.00 96.88 165 ILE A N 1
ATOM 1310 C CA . ILE A 1 165 ? -0.746 1.555 10.277 1.00 96.88 165 ILE A CA 1
ATOM 1311 C C . ILE A 1 165 ? 0.352 0.970 9.390 1.00 96.88 165 ILE A C 1
ATOM 1313 O O . ILE A 1 165 ? 1.052 0.059 9.812 1.00 96.88 165 ILE A O 1
ATOM 1317 N N . VAL A 1 166 ? 0.477 1.438 8.154 1.00 95.88 166 VAL A N 1
ATOM 1318 C CA . VAL A 1 166 ? 1.452 0.948 7.177 1.00 95.88 166 VAL A CA 1
ATOM 1319 C C . VAL A 1 166 ? 2.329 2.114 6.756 1.00 95.88 166 VAL A C 1
ATOM 1321 O O . VAL A 1 166 ? 1.865 3.035 6.081 1.00 95.88 166 VAL A O 1
ATOM 1324 N N . LEU A 1 167 ? 3.600 2.057 7.133 1.00 96.38 167 LEU A N 1
ATOM 1325 C CA . LEU A 1 167 ? 4.595 3.038 6.734 1.00 96.38 167 LEU A CA 1
ATOM 1326 C C . LEU A 1 1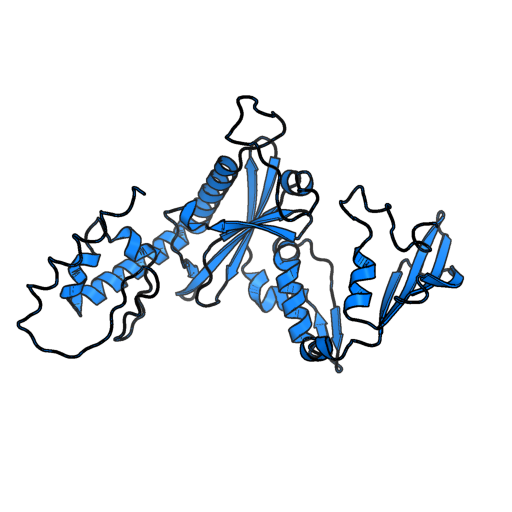67 ? 5.023 2.747 5.297 1.00 96.38 167 LEU A C 1
ATOM 1328 O O . LEU A 1 167 ? 5.399 1.624 4.945 1.00 96.38 167 LEU A O 1
ATOM 1332 N N . CYS A 1 168 ? 4.906 3.760 4.448 1.00 94.69 168 CYS A N 1
ATOM 1333 C CA . CYS A 1 168 ? 5.163 3.656 3.026 1.00 94.69 168 CYS A CA 1
ATOM 1334 C C . CYS A 1 168 ? 6.372 4.504 2.637 1.00 94.69 168 CYS A C 1
ATOM 1336 O O . CYS A 1 168 ? 6.409 5.701 2.908 1.00 94.69 168 CYS A O 1
ATOM 1338 N N . GLY A 1 169 ? 7.308 3.879 1.927 1.00 90.81 169 GLY A N 1
ATOM 1339 C CA . GLY A 1 169 ? 8.502 4.514 1.388 1.00 90.81 169 GLY A CA 1
ATOM 1340 C C . GLY A 1 169 ? 8.640 4.237 -0.104 1.00 90.81 169 GLY A C 1
ATOM 1341 O O . GLY A 1 169 ? 8.479 3.107 -0.583 1.00 90.81 169 GLY A O 1
ATOM 1342 N N . ASN A 1 170 ? 8.931 5.281 -0.872 1.00 86.81 170 ASN A N 1
ATOM 1343 C CA . ASN A 1 170 ? 9.070 5.272 -2.321 1.00 86.81 170 ASN A CA 1
ATOM 1344 C C . ASN A 1 170 ? 7.875 4.588 -3.016 1.00 86.81 170 ASN A C 1
ATOM 1346 O O . ASN A 1 170 ? 8.043 3.742 -3.905 1.00 86.81 170 ASN A O 1
ATOM 1350 N N . GLY A 1 171 ? 6.660 4.922 -2.562 1.00 85.81 171 GLY A N 1
ATOM 1351 C CA . GLY A 1 171 ? 5.397 4.434 -3.123 1.00 85.81 171 GLY A CA 1
ATOM 1352 C C . GLY A 1 171 ? 5.040 2.980 -2.793 1.00 85.81 171 GLY A C 1
ATOM 1353 O O . GLY A 1 171 ? 4.198 2.394 -3.474 1.00 85.81 171 GLY A O 1
ATOM 1354 N N . ARG A 1 172 ? 5.682 2.364 -1.795 1.00 86.88 172 ARG A N 1
ATOM 1355 C CA . ARG A 1 172 ? 5.445 0.965 -1.400 1.00 86.88 172 ARG A CA 1
ATOM 1356 C C . ARG A 1 172 ? 5.273 0.848 0.103 1.00 86.88 172 ARG A C 1
ATOM 1358 O O . ARG A 1 172 ? 5.871 1.625 0.830 1.00 86.88 172 ARG A O 1
ATOM 1365 N N . ALA A 1 173 ? 4.503 -0.143 0.544 1.00 91.25 173 ALA A N 1
ATOM 1366 C CA . ALA A 1 173 ? 4.477 -0.542 1.946 1.00 91.25 173 ALA A CA 1
ATOM 1367 C C . ALA A 1 173 ? 5.845 -1.117 2.337 1.00 91.25 173 ALA A C 1
ATOM 1369 O O . ALA A 1 173 ? 6.384 -1.944 1.597 1.00 91.25 173 ALA A O 1
ATOM 1370 N N . VAL A 1 174 ? 6.385 -0.659 3.463 1.00 92.31 174 VAL A N 1
ATOM 1371 C CA . VAL A 1 174 ? 7.708 -1.046 3.970 1.00 92.31 174 VAL A CA 1
ATOM 1372 C C . VAL A 1 174 ? 7.521 -1.846 5.253 1.00 92.31 174 VAL A C 1
ATOM 1374 O O . VAL A 1 174 ? 7.734 -3.055 5.250 1.00 92.31 174 VAL A O 1
ATOM 1377 N N . THR A 1 175 ? 6.985 -1.204 6.290 1.00 93.19 175 THR A N 1
ATOM 1378 C CA . THR A 1 175 ? 6.645 -1.834 7.571 1.00 93.19 175 THR A CA 1
ATOM 1379 C C . THR A 1 175 ? 5.221 -1.517 7.990 1.00 93.19 175 THR A C 1
ATOM 1381 O O . THR A 1 175 ? 4.583 -0.594 7.474 1.00 93.19 175 THR A O 1
ATOM 1384 N N . ASP A 1 176 ? 4.686 -2.320 8.906 1.00 94.62 176 ASP A N 1
ATOM 1385 C CA . ASP A 1 176 ? 3.359 -2.112 9.454 1.00 94.62 176 ASP A CA 1
ATOM 1386 C C . ASP A 1 176 ? 3.279 -2.397 10.955 1.00 94.62 176 ASP A C 1
ATOM 1388 O O . ASP A 1 176 ? 4.025 -3.196 11.509 1.00 94.62 176 ASP A O 1
ATOM 1392 N N . GLU A 1 177 ? 2.342 -1.716 11.606 1.00 95.56 177 GLU A N 1
ATOM 1393 C CA . GLU A 1 177 ? 2.074 -1.816 13.036 1.00 95.56 177 GLU A CA 1
ATOM 1394 C C . GLU A 1 177 ? 0.578 -2.003 13.269 1.00 95.56 177 GLU A C 1
ATOM 1396 O O . GLU A 1 177 ? -0.269 -1.474 12.543 1.00 95.56 177 GLU A O 1
ATOM 1401 N N . GLU A 1 178 ? 0.218 -2.776 14.290 1.00 94.62 178 GLU A N 1
ATOM 1402 C CA . GLU A 1 178 ? -1.188 -2.981 14.633 1.00 94.62 178 GLU A CA 1
ATOM 1403 C C . GLU A 1 178 ? -1.778 -1.718 15.255 1.00 94.62 178 GLU A C 1
ATOM 1405 O O . GLU A 1 178 ? -1.386 -1.302 16.345 1.00 94.62 178 GLU A O 1
ATOM 1410 N N . LEU A 1 179 ? -2.801 -1.155 14.606 1.00 93.19 179 LEU A N 1
ATOM 1411 C CA . LEU A 1 179 ? -3.443 0.070 15.078 1.00 93.19 179 LEU A CA 1
ATOM 1412 C C . LEU A 1 179 ? -4.027 -0.116 16.485 1.00 93.19 179 LEU A C 1
ATOM 1414 O O . LEU A 1 179 ? -3.969 0.801 17.287 1.00 93.19 179 LEU A O 1
ATOM 1418 N N . GLY A 1 180 ? -4.526 -1.310 16.819 1.00 88.81 180 GLY A N 1
ATOM 1419 C CA . GLY A 1 180 ? -5.076 -1.602 18.148 1.00 88.81 180 GLY A CA 1
ATOM 1420 C C . GLY A 1 180 ? -4.043 -1.686 19.283 1.00 88.81 180 GLY A C 1
ATOM 1421 O O . GLY A 1 180 ? -4.447 -1.728 20.446 1.00 88.81 180 GLY A O 1
ATOM 1422 N N . LYS A 1 181 ? -2.736 -1.738 18.975 1.00 90.69 181 LYS A N 1
ATOM 1423 C CA . LYS A 1 181 ? -1.658 -1.623 19.976 1.00 90.69 181 LYS A CA 1
ATOM 1424 C C . LYS A 1 181 ? -1.313 -0.164 20.264 1.00 90.69 181 LYS A C 1
ATOM 1426 O O . LYS A 1 181 ? -1.014 0.159 21.404 1.00 90.69 181 LYS A O 1
ATOM 1431 N N . ILE A 1 182 ? -1.401 0.685 19.242 1.00 92.50 182 ILE A N 1
ATOM 1432 C CA . ILE A 1 182 ? -1.082 2.113 19.312 1.00 92.50 182 ILE A CA 1
ATOM 1433 C C . ILE A 1 182 ? -2.292 2.919 19.809 1.00 92.50 182 ILE A C 1
ATOM 1435 O O . ILE A 1 182 ? -2.228 3.630 20.803 1.00 92.50 182 ILE A O 1
ATOM 1439 N N . ALA A 1 183 ? -3.444 2.745 19.165 1.00 89.44 183 ALA A N 1
ATOM 1440 C CA . ALA A 1 183 ? -4.721 3.342 19.532 1.00 89.44 183 ALA A CA 1
ATOM 1441 C C . ALA A 1 183 ? -5.641 2.264 20.128 1.00 89.44 183 ALA A C 1
ATOM 1443 O O . ALA A 1 183 ? -6.532 1.730 19.466 1.00 89.44 183 ALA A O 1
ATOM 1444 N N . THR A 1 184 ? -5.419 1.933 21.402 1.00 85.12 184 THR A N 1
ATOM 1445 C CA . THR A 1 184 ? -6.122 0.848 22.123 1.00 85.12 184 THR A CA 1
ATOM 1446 C C . THR A 1 184 ? -7.639 1.036 22.234 1.00 85.12 184 THR A C 1
ATOM 1448 O O . THR A 1 184 ? -8.380 0.081 22.494 1.00 85.12 184 THR A O 1
ATOM 1451 N N . GLU A 1 185 ? -8.113 2.261 22.021 1.00 82.94 185 GLU A N 1
ATOM 1452 C CA . GLU A 1 185 ? -9.529 2.614 22.019 1.00 82.94 185 GLU A CA 1
ATOM 1453 C C . GLU A 1 185 ? -10.258 2.246 20.726 1.00 82.94 185 GLU A C 1
ATOM 1455 O O . GLU A 1 185 ? -11.478 2.069 20.741 1.00 82.94 185 GLU A O 1
ATOM 1460 N N . MET A 1 186 ? -9.518 2.044 19.635 1.00 86.75 186 MET A N 1
ATOM 1461 C CA . MET A 1 186 ? -10.084 1.701 18.337 1.00 86.75 186 MET A CA 1
ATOM 1462 C C . MET A 1 186 ? -10.690 0.289 18.346 1.00 86.75 186 MET A C 1
ATOM 1464 O O . MET A 1 186 ? -10.003 -0.685 18.680 1.00 86.75 186 MET A O 1
ATOM 1468 N N . PRO A 1 187 ? -11.952 0.121 17.914 1.00 87.69 187 PRO A N 1
ATOM 1469 C CA . PRO A 1 187 ? -12.502 -1.196 17.621 1.00 87.69 187 PRO A CA 1
ATOM 1470 C C . PRO A 1 187 ? -11.728 -1.896 16.491 1.00 87.69 187 PRO A C 1
ATOM 1472 O O . PRO A 1 187 ? -11.296 -1.267 15.529 1.00 87.69 187 PRO A O 1
ATOM 1475 N N . GLU A 1 188 ? -11.646 -3.231 16.520 1.00 88.38 188 GLU A N 1
ATOM 1476 C CA . GLU A 1 188 ? -11.016 -4.009 15.430 1.00 88.38 188 GLU A CA 1
ATOM 1477 C C . GLU A 1 188 ? -11.774 -3.917 14.088 1.00 88.38 188 GLU A C 1
ATOM 1479 O O . GLU A 1 188 ? -11.264 -4.263 13.015 1.00 88.38 188 GLU A O 1
ATOM 1484 N N . ARG A 1 189 ? -13.039 -3.498 14.151 1.00 90.19 189 ARG A N 1
ATOM 1485 C CA . ARG A 1 189 ? -13.940 -3.318 13.013 1.00 90.19 189 ARG A CA 1
ATOM 1486 C C . ARG A 1 189 ? -14.798 -2.095 13.269 1.00 90.19 189 ARG A C 1
ATOM 1488 O O . ARG A 1 189 ? -15.549 -2.115 14.242 1.00 90.19 189 ARG A O 1
ATOM 1495 N N . LEU A 1 190 ? -14.718 -1.113 12.387 1.00 91.00 190 LEU A N 1
ATOM 1496 C CA . LEU A 1 190 ? -15.676 -0.015 12.324 1.00 91.00 190 LEU A CA 1
ATOM 1497 C C . LEU A 1 190 ? -16.852 -0.426 11.438 1.00 91.00 190 LEU A C 1
ATOM 1499 O O . LEU A 1 190 ? -16.751 -1.398 10.681 1.00 91.00 190 LEU A O 1
ATOM 1503 N N . LEU A 1 191 ? -17.968 0.278 11.559 1.00 89.88 191 LEU A N 1
ATOM 1504 C CA . LEU A 1 191 ? -19.138 0.093 10.709 1.00 89.88 191 LEU A CA 1
ATOM 1505 C C . LEU A 1 191 ? -19.169 1.194 9.655 1.00 89.88 191 LEU A C 1
ATOM 1507 O O . LEU A 1 191 ? -18.878 2.344 9.963 1.00 89.88 191 LEU A O 1
ATOM 1511 N N . ASP A 1 192 ? -19.470 0.825 8.412 1.00 89.06 192 ASP A N 1
ATOM 1512 C CA . ASP A 1 192 ? -19.732 1.808 7.363 1.00 89.06 192 ASP A CA 1
ATOM 1513 C C . ASP A 1 192 ? -21.152 2.379 7.479 1.00 89.06 192 ASP A C 1
ATOM 1515 O O . ASP A 1 192 ? -21.935 1.992 8.350 1.00 89.06 192 ASP A O 1
ATOM 1519 N N . GLU A 1 193 ? -21.486 3.287 6.570 1.00 87.56 193 GLU A N 1
ATOM 1520 C CA . GLU A 1 193 ? -22.761 4.002 6.523 1.00 87.56 193 GLU A CA 1
ATOM 1521 C C . GLU A 1 193 ? -23.961 3.046 6.332 1.00 87.56 193 GLU A C 1
ATOM 1523 O O . GLU A 1 193 ? -25.084 3.350 6.722 1.00 87.56 193 GLU A O 1
ATOM 1528 N N . GLU A 1 194 ? -23.720 1.851 5.784 1.00 86.62 194 GLU A N 1
ATOM 1529 C CA . GLU A 1 194 ? -24.706 0.779 5.590 1.00 86.62 194 GLU A CA 1
ATOM 1530 C C . GLU A 1 194 ? -24.699 -0.231 6.761 1.00 86.62 194 GLU A C 1
ATOM 1532 O O . GLU A 1 194 ? -25.386 -1.255 6.737 1.00 86.62 194 GLU A O 1
ATOM 1537 N N . GLY A 1 195 ? -23.903 0.023 7.804 1.00 84.38 195 GLY A N 1
ATOM 1538 C CA . GLY A 1 195 ? -23.757 -0.834 8.973 1.00 84.38 195 GLY A CA 1
ATOM 1539 C C . GLY A 1 195 ? -22.920 -2.093 8.735 1.00 84.38 195 GLY A C 1
ATOM 1540 O O . GLY A 1 195 ? -22.985 -3.017 9.557 1.00 84.38 195 GLY A O 1
ATOM 1541 N N . ARG A 1 196 ? -22.147 -2.161 7.644 1.00 88.69 196 ARG A N 1
ATOM 1542 C CA . ARG A 1 196 ? -21.261 -3.290 7.333 1.00 88.69 196 ARG A CA 1
ATOM 1543 C C . ARG A 1 196 ? -19.908 -3.123 8.028 1.00 88.69 196 ARG A C 1
ATOM 1545 O O . ARG A 1 196 ? -19.304 -2.054 7.955 1.00 88.69 196 ARG A O 1
ATOM 1552 N N . PRO A 1 197 ? -19.377 -4.183 8.658 1.00 89.19 197 PRO A N 1
ATOM 1553 C CA . PRO A 1 197 ? -18.105 -4.106 9.361 1.00 89.19 197 PRO A CA 1
ATOM 1554 C C . PRO A 1 197 ? -16.910 -4.087 8.395 1.00 89.19 197 PRO A C 1
ATOM 1556 O O . PRO A 1 197 ? -16.801 -4.944 7.516 1.00 89.19 197 PRO A O 1
ATOM 1559 N N . TYR A 1 198 ? -15.958 -3.181 8.617 1.00 91.38 198 TYR A N 1
ATOM 1560 C CA . TYR A 1 198 ? -14.703 -3.092 7.864 1.00 91.38 198 TYR A CA 1
ATOM 1561 C C . TYR A 1 198 ? -13.487 -2.892 8.777 1.00 91.38 198 TYR A C 1
ATOM 1563 O O . TYR A 1 198 ? -13.578 -2.340 9.873 1.00 91.38 198 TYR A O 1
ATOM 1571 N N . GLY A 1 199 ? -12.330 -3.393 8.342 1.00 91.56 199 GLY A N 1
ATOM 1572 C CA . GLY A 1 199 ? -11.036 -3.134 8.975 1.00 91.56 199 GLY A CA 1
ATOM 1573 C C . GLY A 1 199 ? -10.355 -1.919 8.349 1.00 91.56 199 GLY A C 1
ATOM 1574 O O . GLY A 1 199 ? -10.419 -1.742 7.132 1.00 91.56 199 GLY A O 1
ATOM 1575 N N . LEU A 1 200 ? -9.697 -1.100 9.167 1.00 93.62 200 LEU A N 1
ATOM 1576 C CA . LEU A 1 200 ? -9.027 0.121 8.721 1.00 93.62 200 LEU A CA 1
ATOM 1577 C C . LEU A 1 200 ? -7.538 -0.126 8.445 1.00 93.62 200 LEU A C 1
ATOM 1579 O O . LEU A 1 200 ? -6.826 -0.668 9.290 1.00 93.62 200 LEU A O 1
ATOM 1583 N N . ARG A 1 201 ? -7.051 0.296 7.278 1.00 94.44 201 ARG A N 1
ATOM 1584 C CA . ARG A 1 201 ? -5.618 0.409 6.983 1.00 94.44 201 ARG A CA 1
ATOM 1585 C C . ARG A 1 201 ? -5.259 1.877 6.819 1.00 94.44 201 ARG A C 1
ATOM 1587 O O . ARG A 1 201 ? -5.839 2.545 5.971 1.00 94.44 201 ARG A O 1
ATOM 1594 N N . VAL A 1 202 ? -4.311 2.354 7.611 1.00 96.31 202 VAL A N 1
ATOM 1595 C CA . VAL A 1 202 ? -3.810 3.730 7.561 1.00 96.31 202 VAL A CA 1
ATOM 1596 C C . VAL A 1 202 ? -2.477 3.697 6.832 1.00 96.31 202 VAL A C 1
ATOM 1598 O O . VAL A 1 202 ? -1.496 3.204 7.375 1.00 96.31 202 VAL A O 1
ATOM 1601 N N . LEU A 1 203 ? -2.449 4.133 5.578 1.00 96.69 203 LEU A N 1
ATOM 1602 C CA . LEU A 1 203 ? -1.217 4.221 4.798 1.00 96.69 203 LEU A CA 1
ATOM 1603 C C . LEU A 1 203 ? -0.571 5.572 5.076 1.00 96.69 203 LEU A C 1
ATOM 1605 O O . LEU A 1 203 ? -1.242 6.590 4.952 1.00 96.69 203 LEU A O 1
ATOM 1609 N N . VAL A 1 204 ? 0.705 5.578 5.438 1.00 97.00 204 VAL A N 1
ATOM 1610 C CA . VAL A 1 204 ? 1.438 6.787 5.825 1.00 97.00 204 VAL A CA 1
ATOM 1611 C C . VAL A 1 204 ? 2.601 6.970 4.867 1.00 97.00 204 VAL A C 1
ATOM 1613 O O . VAL A 1 204 ? 3.392 6.050 4.692 1.00 97.00 204 VAL A O 1
ATOM 1616 N N . SER A 1 205 ? 2.713 8.132 4.233 1.00 96.25 205 SER A N 1
ATOM 1617 C CA . SER A 1 205 ? 3.811 8.468 3.322 1.00 96.25 205 SER A CA 1
ATOM 1618 C C . SER A 1 205 ? 4.348 9.853 3.645 1.00 96.25 205 SER A C 1
ATOM 1620 O O . SER A 1 205 ? 3.590 10.745 4.001 1.00 96.25 205 SER A O 1
ATOM 1622 N N . GLY A 1 206 ? 5.652 10.050 3.507 1.00 94.81 206 GLY A N 1
ATOM 1623 C CA . GLY A 1 206 ? 6.285 11.346 3.714 1.00 94.81 206 GLY A CA 1
ATOM 1624 C C . GLY A 1 206 ? 7.726 11.311 3.234 1.00 94.81 206 GLY A C 1
ATOM 1625 O O . GLY A 1 206 ? 8.323 10.239 3.139 1.00 94.81 206 GLY A O 1
ATOM 1626 N N . ASP A 1 207 ? 8.286 12.484 2.955 1.00 92.62 207 ASP A N 1
ATOM 1627 C CA . ASP A 1 207 ? 9.664 12.624 2.469 1.00 92.62 207 ASP A CA 1
ATOM 1628 C C . ASP A 1 207 ? 10.686 12.013 3.446 1.00 92.62 207 ASP A C 1
ATOM 1630 O O . ASP A 1 207 ? 11.646 11.372 3.019 1.00 92.62 207 ASP A O 1
ATOM 1634 N N . TYR A 1 208 ? 10.417 12.091 4.755 1.00 94.12 208 TYR A N 1
ATOM 1635 C CA . TYR A 1 208 ? 11.218 11.409 5.772 1.00 94.12 208 TYR A CA 1
ATOM 1636 C C . TYR A 1 208 ? 11.296 9.891 5.527 1.00 94.12 208 TYR A C 1
ATOM 1638 O O . TYR A 1 208 ? 12.391 9.332 5.488 1.00 94.12 208 TYR A O 1
ATOM 1646 N N . LEU A 1 209 ? 10.152 9.232 5.296 1.00 94.00 209 LEU A N 1
ATOM 1647 C CA . LEU A 1 209 ? 10.081 7.781 5.068 1.00 94.00 209 LEU A CA 1
ATOM 1648 C C . LEU A 1 209 ? 10.751 7.367 3.753 1.00 94.00 209 LEU A C 1
ATOM 1650 O O . LEU A 1 209 ? 11.226 6.242 3.634 1.00 94.00 209 LEU A O 1
ATOM 1654 N N . ASP A 1 210 ? 10.785 8.257 2.761 1.00 90.62 210 ASP A N 1
ATOM 1655 C CA . ASP A 1 210 ? 11.423 7.994 1.470 1.00 90.62 210 ASP A CA 1
ATOM 1656 C C . ASP A 1 210 ? 12.957 8.045 1.564 1.00 90.62 210 ASP A C 1
ATOM 1658 O O . ASP A 1 210 ? 13.635 7.259 0.890 1.00 90.62 210 ASP A O 1
ATOM 1662 N N . ARG A 1 211 ? 13.494 8.950 2.397 1.00 89.38 211 ARG A N 1
ATOM 1663 C CA . ARG A 1 211 ? 14.938 9.184 2.574 1.00 89.38 211 ARG A CA 1
ATOM 1664 C C . ARG A 1 211 ? 15.603 8.226 3.556 1.00 89.38 211 ARG A C 1
ATOM 1666 O O . ARG A 1 211 ? 16.758 7.874 3.343 1.00 89.38 211 ARG A O 1
ATOM 1673 N N . HIS A 1 212 ? 14.881 7.775 4.576 1.00 90.38 212 HIS A N 1
ATOM 1674 C CA . HIS A 1 212 ? 15.428 6.949 5.656 1.00 90.38 212 HIS A CA 1
ATOM 1675 C C . HIS A 1 212 ? 15.129 5.458 5.474 1.00 90.38 212 HIS A C 1
ATOM 1677 O O . HIS A 1 212 ? 14.971 4.733 6.446 1.00 90.38 212 HIS A O 1
ATOM 1683 N N . LEU A 1 213 ? 15.024 4.965 4.238 1.00 88.00 213 LEU A N 1
ATOM 1684 C CA . LEU A 1 213 ? 14.905 3.523 4.013 1.00 88.00 213 LEU A CA 1
ATOM 1685 C C . LEU A 1 213 ? 16.236 2.818 4.246 1.00 88.00 213 LEU A C 1
ATOM 1687 O O . LEU A 1 213 ? 17.293 3.299 3.835 1.00 88.00 213 LEU A O 1
ATOM 1691 N N . ASP A 1 214 ? 16.164 1.619 4.812 1.00 82.62 214 ASP A N 1
ATOM 1692 C CA . ASP A 1 214 ? 17.311 0.730 4.887 1.00 82.62 214 ASP A CA 1
ATOM 1693 C C . ASP A 1 214 ? 17.780 0.305 3.477 1.00 82.62 214 ASP A C 1
ATOM 1695 O O . ASP A 1 214 ? 17.071 0.419 2.467 1.00 82.62 214 ASP A O 1
ATOM 1699 N N . LEU A 1 215 ? 18.989 -0.255 3.388 1.00 72.19 215 LEU A N 1
ATOM 1700 C CA . LEU A 1 215 ? 19.555 -0.680 2.107 1.00 72.19 215 LEU A CA 1
ATOM 1701 C C . LEU A 1 215 ? 18.669 -1.696 1.378 1.00 72.19 215 LEU A C 1
ATOM 1703 O O . LEU A 1 215 ? 18.744 -1.794 0.150 1.00 72.19 215 LEU A O 1
ATOM 1707 N N . THR A 1 216 ? 17.886 -2.514 2.084 1.00 74.00 216 THR A N 1
ATOM 1708 C CA . THR A 1 216 ? 17.010 -3.520 1.469 1.00 74.00 216 THR A CA 1
ATOM 1709 C C . THR A 1 216 ? 15.603 -3.008 1.160 1.00 74.00 216 THR A C 1
ATOM 1711 O O . THR A 1 216 ? 14.889 -3.667 0.399 1.00 74.00 216 THR A O 1
ATOM 1714 N N . ARG A 1 217 ? 15.259 -1.789 1.599 1.00 75.81 217 ARG A N 1
ATOM 1715 C CA . ARG A 1 217 ? 13.935 -1.158 1.481 1.00 75.81 217 ARG A CA 1
ATOM 1716 C C . ARG A 1 217 ? 12.822 -1.997 2.109 1.00 75.81 217 ARG A C 1
ATOM 1718 O O . ARG A 1 217 ? 11.703 -2.025 1.590 1.00 75.81 217 ARG A O 1
ATOM 1725 N N . THR A 1 218 ? 13.155 -2.708 3.175 1.00 81.62 218 THR A N 1
ATOM 1726 C CA . THR A 1 218 ? 12.216 -3.474 3.994 1.00 81.62 218 THR A CA 1
ATOM 1727 C C . THR A 1 218 ? 11.947 -2.804 5.328 1.00 81.62 218 THR A C 1
ATOM 1729 O O . THR A 1 218 ? 10.971 -3.173 5.969 1.00 81.62 218 THR A O 1
ATOM 1732 N N . ASP A 1 219 ? 12.765 -1.828 5.727 1.00 87.62 219 ASP A N 1
ATOM 1733 C CA . ASP A 1 219 ? 12.555 -1.058 6.947 1.00 87.62 219 ASP A CA 1
ATOM 1734 C C . ASP A 1 219 ? 12.876 0.433 6.773 1.00 87.62 219 ASP A C 1
ATOM 1736 O O . ASP A 1 219 ? 13.493 0.855 5.789 1.00 87.62 219 ASP A O 1
ATOM 1740 N N . VAL A 1 220 ? 12.410 1.229 7.731 1.00 88.06 220 VAL A N 1
ATOM 1741 C CA . VAL A 1 220 ? 12.713 2.651 7.874 1.00 88.06 220 VAL A CA 1
ATOM 1742 C C . VAL A 1 220 ? 13.621 2.813 9.090 1.00 88.06 220 VAL A C 1
ATOM 1744 O O . VAL A 1 220 ? 13.359 2.264 10.157 1.00 88.06 220 VAL A O 1
ATOM 1747 N N . ILE A 1 221 ? 14.692 3.572 8.918 1.00 89.50 221 ILE A N 1
ATOM 1748 C CA . ILE A 1 221 ? 15.649 3.915 9.959 1.00 89.50 221 ILE A CA 1
ATOM 1749 C C . ILE A 1 221 ? 15.010 4.991 10.834 1.00 89.50 221 ILE A C 1
ATOM 1751 O O . ILE A 1 221 ? 14.676 6.075 10.357 1.00 89.50 221 ILE A O 1
ATOM 1755 N N . PHE A 1 222 ? 14.841 4.666 12.110 1.00 90.56 222 PHE A N 1
ATOM 1756 C CA . PHE A 1 222 ? 14.365 5.568 13.151 1.00 90.56 222 PHE A CA 1
ATOM 1757 C C . PHE A 1 222 ? 15.431 5.715 14.232 1.00 90.56 222 PHE A C 1
ATOM 1759 O O . PHE A 1 222 ? 16.399 4.949 14.273 1.00 90.56 222 PHE A O 1
ATOM 1766 N N . GLN A 1 223 ? 15.235 6.689 15.116 1.00 86.38 223 GLN A N 1
ATOM 1767 C CA . GLN A 1 223 ? 16.076 6.842 16.293 1.00 86.38 223 GLN A CA 1
ATOM 1768 C C . GLN A 1 223 ? 16.008 5.571 17.151 1.00 86.38 223 GLN A C 1
ATOM 1770 O O . GLN A 1 223 ? 14.939 4.984 17.323 1.00 86.38 223 GLN A O 1
ATOM 1775 N N . SER A 1 224 ? 17.165 5.122 17.637 1.00 77.75 224 SER A N 1
ATOM 1776 C CA . SER A 1 224 ? 17.250 3.953 18.513 1.00 77.75 224 SER A CA 1
ATOM 1777 C C . SER A 1 224 ? 16.986 4.358 19.958 1.00 77.75 224 SER A C 1
ATOM 1779 O O . SER A 1 224 ? 17.568 5.329 20.429 1.00 77.75 224 SER A O 1
ATOM 1781 N N . ASP A 1 225 ? 16.177 3.572 20.669 1.00 67.31 225 ASP A N 1
ATOM 1782 C CA . ASP A 1 225 ? 15.902 3.783 22.098 1.00 67.31 225 ASP A CA 1
ATOM 1783 C C . ASP A 1 225 ? 17.071 3.318 23.005 1.00 67.31 225 ASP A C 1
ATOM 1785 O O . ASP A 1 225 ? 17.060 3.555 24.209 1.00 67.31 225 ASP A O 1
ATOM 1789 N N . GLU A 1 226 ? 18.078 2.629 22.448 1.00 61.34 226 GLU A N 1
ATOM 1790 C CA . GLU A 1 226 ? 19.157 1.949 23.192 1.00 61.34 226 GLU A CA 1
ATOM 1791 C C . GLU A 1 226 ? 20.499 2.721 23.238 1.00 61.34 226 GLU A C 1
ATOM 1793 O O . GLU A 1 226 ? 21.540 2.124 23.514 1.00 61.34 226 GLU A O 1
ATOM 1798 N N . GLY A 1 227 ? 20.520 4.034 22.976 1.00 59.25 227 GLY A N 1
ATOM 1799 C CA . GLY A 1 227 ? 21.756 4.833 22.978 1.00 59.25 227 GLY A CA 1
ATOM 1800 C C . GLY A 1 227 ? 21.629 6.200 23.654 1.00 59.25 227 GLY A C 1
ATOM 1801 O O . GLY A 1 227 ? 20.615 6.869 23.508 1.00 59.25 227 GLY A O 1
ATOM 1802 N N . ASP A 1 228 ? 22.697 6.640 24.332 1.00 58.53 228 ASP A N 1
ATOM 1803 C CA . ASP A 1 228 ? 22.794 7.960 24.996 1.00 58.53 228 ASP A CA 1
ATOM 1804 C C . ASP A 1 228 ? 22.934 9.146 24.015 1.00 58.53 228 ASP A C 1
ATOM 1806 O O . ASP A 1 228 ? 23.010 10.301 24.435 1.00 58.53 228 ASP A O 1
ATOM 1810 N N . PHE A 1 229 ? 23.000 8.881 22.707 1.00 59.72 229 PHE A N 1
ATOM 1811 C CA . PHE A 1 229 ? 23.140 9.905 21.673 1.00 59.72 229 PHE A CA 1
ATOM 1812 C C . PHE A 1 229 ? 21.863 9.997 20.841 1.00 59.72 229 PHE A C 1
ATOM 1814 O O . PHE A 1 229 ? 21.553 9.101 20.053 1.00 59.72 229 PHE A O 1
ATOM 1821 N N . GLU A 1 230 ? 21.148 11.107 20.998 1.00 66.31 230 GLU A N 1
ATOM 1822 C CA . GLU A 1 230 ? 20.047 11.479 20.117 1.00 66.31 230 GLU A CA 1
ATOM 1823 C C . GLU A 1 230 ? 20.616 12.019 18.799 1.00 66.31 230 GLU A C 1
ATOM 1825 O O . GLU A 1 230 ? 21.355 13.004 18.782 1.00 66.31 230 GLU A O 1
ATOM 1830 N N . ASP A 1 231 ? 20.306 11.355 17.683 1.00 72.94 231 ASP A N 1
ATOM 1831 C CA . ASP A 1 231 ? 20.575 11.907 16.356 1.00 72.94 231 ASP A CA 1
ATOM 1832 C C . ASP A 1 231 ? 19.452 12.892 16.019 1.00 72.94 231 ASP A C 1
ATOM 1834 O O . ASP A 1 231 ? 18.326 12.475 15.752 1.00 72.94 231 ASP A O 1
ATOM 1838 N N . GLU A 1 232 ? 19.756 14.193 16.028 1.00 70.75 232 GLU A N 1
ATOM 1839 C CA . GLU A 1 232 ? 18.795 15.274 15.752 1.00 70.75 232 GLU A CA 1
ATOM 1840 C C . GLU A 1 232 ? 18.100 15.147 14.381 1.00 70.75 232 GLU A C 1
ATOM 1842 O O . GLU A 1 232 ? 17.085 15.803 14.137 1.00 70.75 232 GLU A O 1
ATOM 1847 N N . GLN A 1 233 ? 18.627 14.324 13.466 1.00 75.69 233 GLN A N 1
ATOM 1848 C CA . GLN A 1 233 ? 18.025 14.076 12.153 1.00 75.69 233 GLN A CA 1
ATOM 1849 C C . GLN A 1 233 ? 17.027 12.914 12.152 1.00 75.69 233 GLN A C 1
ATOM 1851 O O . GLN A 1 233 ? 16.258 12.774 11.196 1.00 75.69 233 GLN A O 1
ATOM 1856 N N . LEU A 1 234 ? 17.032 12.066 13.183 1.00 86.62 234 LEU A N 1
ATOM 1857 C CA . LEU A 1 234 ? 16.132 10.927 13.289 1.00 86.62 234 LEU A CA 1
ATOM 1858 C C . LEU A 1 234 ? 14.935 11.252 14.177 1.00 86.62 234 LEU A C 1
ATOM 1860 O O . LEU A 1 234 ? 15.026 11.999 15.142 1.00 86.62 234 LEU A O 1
ATOM 1864 N N . ILE A 1 235 ? 13.786 10.669 13.840 1.00 91.88 235 ILE A N 1
ATOM 1865 C CA . ILE A 1 235 ? 12.574 10.803 14.647 1.00 91.88 235 ILE A CA 1
ATOM 1866 C C . ILE A 1 235 ? 12.331 9.523 15.442 1.00 91.88 235 ILE A C 1
ATOM 1868 O O . ILE A 1 235 ? 12.646 8.420 14.977 1.00 91.88 235 ILE A O 1
ATOM 1872 N N . ASN A 1 236 ? 11.708 9.658 16.612 1.00 92.00 236 ASN A N 1
ATOM 1873 C CA . ASN A 1 236 ? 11.244 8.509 17.375 1.00 92.00 236 ASN A CA 1
ATOM 1874 C C . ASN A 1 236 ? 10.027 7.861 16.685 1.00 92.00 236 ASN A C 1
ATOM 1876 O O . ASN A 1 236 ? 9.031 8.519 16.359 1.00 92.00 236 ASN A O 1
ATOM 1880 N N . LYS A 1 237 ? 10.105 6.545 16.450 1.00 93.56 237 LYS A N 1
ATOM 1881 C CA . LYS A 1 237 ? 9.039 5.775 15.793 1.00 93.56 237 LYS A CA 1
ATOM 1882 C C . LYS A 1 237 ? 7.774 5.701 16.649 1.00 93.56 237 LYS A C 1
ATOM 1884 O O . LYS A 1 237 ? 6.676 5.807 16.102 1.00 93.56 237 LYS A O 1
ATOM 1889 N N . ALA A 1 238 ? 7.911 5.470 17.954 1.00 92.81 238 ALA A N 1
ATOM 1890 C CA . ALA A 1 238 ? 6.780 5.308 18.862 1.00 92.81 238 ALA A CA 1
ATOM 1891 C C . ALA A 1 238 ? 5.961 6.600 18.945 1.00 92.81 238 ALA A C 1
ATOM 1893 O O . ALA A 1 238 ? 4.744 6.548 18.766 1.00 92.81 238 ALA A O 1
ATOM 1894 N N . ASP A 1 239 ? 6.631 7.745 19.068 1.00 94.06 239 ASP A N 1
ATOM 1895 C CA . ASP A 1 239 ? 5.980 9.058 19.122 1.00 94.06 239 ASP A CA 1
ATOM 1896 C C . ASP A 1 239 ? 5.256 9.400 17.812 1.00 94.06 239 ASP A C 1
ATOM 1898 O O . ASP A 1 239 ? 4.120 9.885 17.818 1.00 94.06 239 ASP A O 1
ATOM 1902 N N . LEU A 1 240 ? 5.871 9.091 16.660 1.00 95.69 240 LEU A N 1
ATOM 1903 C CA . LEU A 1 240 ? 5.216 9.247 15.359 1.00 95.69 240 LEU A CA 1
ATOM 1904 C C . LEU A 1 240 ? 3.945 8.388 15.283 1.00 95.69 240 LEU A C 1
ATOM 1906 O O . LEU A 1 240 ? 2.893 8.861 14.843 1.00 95.69 240 LEU A O 1
ATOM 1910 N N . LEU A 1 241 ? 4.027 7.120 15.696 1.00 96.38 241 LEU A N 1
ATOM 1911 C CA . LEU A 1 241 ? 2.882 6.211 15.693 1.00 96.38 241 LEU A CA 1
ATOM 1912 C C . LEU A 1 241 ? 1.788 6.684 16.648 1.00 96.38 241 LEU A C 1
ATOM 1914 O O . LEU A 1 241 ? 0.617 6.635 16.275 1.00 96.38 241 LEU A O 1
ATOM 1918 N N . GLU A 1 242 ? 2.141 7.175 17.834 1.00 95.25 242 GLU A N 1
ATOM 1919 C CA . GLU A 1 242 ? 1.192 7.750 18.784 1.00 95.25 242 GLU A CA 1
ATOM 1920 C C . GLU A 1 242 ? 0.482 8.966 18.184 1.00 95.25 242 GLU A C 1
ATOM 1922 O O . GLU A 1 242 ? -0.752 9.028 18.198 1.00 95.25 242 GLU A O 1
ATOM 1927 N N . LYS A 1 243 ? 1.233 9.877 17.550 1.00 96.69 243 LYS A N 1
ATOM 1928 C CA . LYS A 1 243 ? 0.666 11.030 16.843 1.00 96.69 243 LYS A CA 1
ATOM 1929 C C . LYS A 1 243 ? -0.319 10.598 15.756 1.00 96.69 243 LYS A C 1
ATOM 1931 O O . LYS A 1 243 ? -1.424 11.138 15.686 1.00 96.69 243 LYS A O 1
ATOM 1936 N N . ILE A 1 244 ? 0.047 9.608 14.940 1.00 97.00 244 ILE A N 1
ATOM 1937 C CA . ILE A 1 244 ? -0.836 9.033 13.913 1.00 97.00 244 ILE A CA 1
ATOM 1938 C C . ILE A 1 244 ? -2.076 8.409 14.563 1.00 97.00 244 ILE A C 1
ATOM 1940 O O . ILE A 1 244 ? -3.192 8.625 14.094 1.00 97.00 244 ILE A O 1
ATOM 1944 N N . GLY A 1 245 ? -1.904 7.646 15.643 1.00 95.81 245 GLY A N 1
ATOM 1945 C CA . GLY A 1 245 ? -2.988 6.998 16.375 1.00 95.81 245 GLY A CA 1
ATOM 1946 C C . GLY A 1 245 ? -3.999 7.995 16.942 1.00 95.81 245 GLY A C 1
ATOM 1947 O O . GLY A 1 245 ? -5.203 7.752 16.848 1.00 95.81 245 GLY A O 1
ATOM 1948 N N . ALA A 1 246 ? -3.528 9.126 17.472 1.00 95.31 246 ALA A N 1
ATOM 1949 C CA . ALA A 1 246 ? -4.372 10.231 17.916 1.00 95.31 246 ALA A CA 1
ATOM 1950 C C . ALA A 1 246 ? -5.145 10.855 16.744 1.00 95.31 246 ALA A C 1
ATOM 1952 O O . ALA A 1 246 ? -6.367 10.945 16.799 1.00 95.31 246 ALA A O 1
ATOM 1953 N N . THR A 1 247 ? -4.472 11.173 15.632 1.00 96.50 247 THR A N 1
ATOM 1954 C CA . THR A 1 247 ? -5.140 11.721 14.437 1.00 96.50 247 THR A CA 1
ATOM 1955 C C . THR A 1 247 ? -6.207 10.778 13.881 1.00 96.50 247 THR A C 1
ATOM 1957 O O . THR A 1 247 ? -7.309 11.212 13.553 1.00 96.50 247 THR A O 1
ATOM 1960 N N . VAL A 1 248 ? -5.918 9.476 13.811 1.00 95.31 248 VAL A N 1
ATOM 1961 C CA . VAL A 1 248 ? -6.887 8.462 13.371 1.00 95.31 248 VAL A CA 1
ATOM 1962 C C . VAL A 1 248 ? -8.091 8.422 14.313 1.00 95.31 248 VAL A C 1
ATOM 1964 O O . VAL A 1 248 ? -9.227 8.338 13.854 1.00 95.31 248 VAL A O 1
ATOM 1967 N N . ARG A 1 249 ? -7.864 8.488 15.627 1.00 93.12 249 ARG A N 1
ATOM 1968 C CA . ARG A 1 249 ? -8.939 8.484 16.623 1.00 93.12 249 ARG A CA 1
ATOM 1969 C C . ARG A 1 249 ? -9.863 9.682 16.449 1.00 93.12 249 ARG A C 1
ATOM 1971 O O . ARG A 1 249 ? -11.072 9.495 16.379 1.00 93.12 249 ARG A O 1
ATOM 1978 N N . ASP A 1 250 ? -9.295 10.875 16.328 1.00 94.31 250 ASP A N 1
ATOM 1979 C CA . ASP A 1 250 ? -10.067 12.106 16.169 1.00 94.31 250 ASP A CA 1
ATOM 1980 C C . ASP A 1 250 ? -10.890 12.060 14.877 1.00 94.31 250 ASP A C 1
ATOM 1982 O O . ASP A 1 250 ? -12.090 12.350 14.875 1.00 94.31 250 ASP A O 1
ATOM 1986 N N . ARG A 1 251 ? -10.265 11.591 13.788 1.00 94.31 251 ARG A N 1
ATOM 1987 C CA . ARG A 1 251 ? -10.880 11.497 12.461 1.00 94.31 251 ARG A CA 1
ATOM 1988 C C . ARG A 1 251 ? -12.076 10.550 12.396 1.00 94.31 251 ARG A C 1
ATOM 1990 O O . ARG A 1 251 ? -12.988 10.820 11.613 1.00 94.31 251 ARG A O 1
ATOM 1997 N N . PHE A 1 252 ? -12.037 9.454 13.154 1.00 93.50 252 PHE A N 1
ATOM 1998 C CA . PHE A 1 252 ? -13.063 8.403 13.173 1.00 93.50 252 PHE A CA 1
ATOM 1999 C C . PHE A 1 252 ? -13.876 8.382 14.478 1.00 93.50 252 PHE A C 1
ATOM 2001 O O . PHE A 1 252 ? -14.540 7.388 14.769 1.00 93.50 252 PHE A O 1
ATOM 2008 N N . SER A 1 253 ? -13.812 9.447 15.283 1.00 92.75 253 SER A N 1
ATOM 2009 C CA . SER A 1 253 ? -14.471 9.558 16.596 1.00 92.75 253 SER A CA 1
ATOM 2010 C C . SER A 1 253 ? -15.951 9.174 16.539 1.00 92.75 253 SER A C 1
ATOM 2012 O O . SER A 1 253 ? -16.405 8.310 17.289 1.00 92.75 253 SER A O 1
ATOM 2014 N N . LYS A 1 254 ? -16.675 9.721 15.562 1.00 92.19 254 LYS A N 1
ATOM 2015 C CA . LYS A 1 254 ? -18.091 9.428 15.336 1.00 92.19 254 LYS A CA 1
ATOM 2016 C C . LYS A 1 254 ? -18.338 7.952 14.999 1.00 92.19 254 LYS A C 1
ATOM 2018 O O . LYS A 1 254 ? -19.175 7.303 15.621 1.00 92.19 254 LYS A O 1
ATOM 2023 N N . GLU A 1 255 ? -17.595 7.391 14.047 1.00 91.50 255 GLU A N 1
ATOM 2024 C CA . GLU A 1 255 ? -17.735 5.990 13.633 1.00 91.50 255 GLU A CA 1
ATOM 2025 C C . GLU A 1 255 ? -17.370 5.014 14.764 1.00 91.50 255 GLU A C 1
ATOM 2027 O O . GLU A 1 255 ? -17.944 3.923 14.869 1.00 91.50 255 GLU A O 1
ATOM 2032 N N . ILE A 1 256 ? -16.420 5.393 15.624 1.00 91.62 256 ILE A N 1
ATOM 2033 C CA . ILE A 1 256 ? -16.049 4.640 16.826 1.00 91.62 256 ILE A CA 1
ATOM 2034 C C . ILE A 1 256 ? -17.223 4.615 17.805 1.00 91.62 256 ILE A C 1
ATOM 2036 O O . ILE A 1 256 ? -17.616 3.528 18.235 1.00 91.62 256 ILE A O 1
ATOM 2040 N N . GLU A 1 257 ? -17.797 5.773 18.132 1.00 91.00 257 GLU A N 1
ATOM 2041 C CA . GLU A 1 257 ? -18.932 5.893 19.053 1.00 91.00 257 GLU A CA 1
ATOM 2042 C C . GLU A 1 257 ? -20.140 5.086 18.571 1.00 91.00 257 GLU A C 1
ATOM 2044 O O . GLU A 1 257 ? -20.674 4.262 19.319 1.00 91.00 257 GLU A O 1
ATOM 2049 N N . GLU A 1 258 ? -20.515 5.231 17.298 1.00 91.19 258 GLU A N 1
ATOM 2050 C CA . GLU A 1 258 ? -21.618 4.482 16.685 1.00 91.19 258 GLU A CA 1
ATOM 2051 C C . GLU A 1 258 ? -21.375 2.965 16.734 1.00 91.19 258 GLU A C 1
ATOM 2053 O O . GLU A 1 258 ? -22.267 2.174 17.070 1.00 91.19 258 GLU A O 1
ATOM 2058 N N . THR A 1 259 ? -20.142 2.537 16.451 1.00 89.38 259 THR A N 1
ATOM 2059 C CA . THR A 1 259 ? -19.753 1.124 16.508 1.00 89.38 259 THR A CA 1
ATOM 2060 C C . THR A 1 259 ? -19.844 0.572 17.929 1.00 89.38 259 THR A C 1
ATOM 2062 O O . THR A 1 259 ? -20.356 -0.535 18.130 1.00 89.38 259 THR A O 1
ATOM 2065 N N . VAL A 1 260 ? -19.347 1.318 18.917 1.00 89.25 260 VAL A N 1
ATOM 2066 C CA . VAL A 1 260 ? -19.369 0.916 20.327 1.00 89.25 260 VAL A CA 1
ATOM 2067 C C . VAL A 1 260 ? -20.806 0.844 20.837 1.00 89.25 260 VAL A C 1
ATOM 2069 O O . VAL A 1 260 ? -21.176 -0.177 21.417 1.00 89.25 260 VAL A O 1
ATOM 2072 N N . ALA A 1 261 ? -21.634 1.850 20.547 1.00 89.94 261 ALA A N 1
ATOM 2073 C CA . ALA A 1 261 ? -23.038 1.886 20.946 1.00 89.94 261 ALA A CA 1
ATOM 2074 C C . ALA A 1 261 ? -23.831 0.701 20.370 1.00 89.94 261 ALA A C 1
ATOM 2076 O O . ALA A 1 261 ? -24.552 0.013 21.097 1.00 89.94 261 ALA A O 1
ATOM 2077 N N . LYS A 1 262 ? -23.649 0.384 19.079 1.00 88.06 262 LYS A N 1
ATOM 2078 C CA . LYS A 1 262 ? -24.320 -0.767 18.451 1.00 88.06 262 LYS A CA 1
ATOM 2079 C C . LYS A 1 262 ? -23.896 -2.092 19.085 1.00 88.06 262 LYS A C 1
ATOM 2081 O O . LYS A 1 262 ? -24.734 -2.962 19.317 1.00 88.06 262 LYS A O 1
ATOM 2086 N N . ARG A 1 263 ? -22.604 -2.259 19.378 1.00 86.25 263 ARG A N 1
ATOM 2087 C CA . ARG A 1 263 ? -22.094 -3.469 20.042 1.00 86.25 263 ARG A CA 1
ATOM 2088 C C . ARG A 1 263 ? -22.562 -3.579 21.484 1.00 86.25 263 ARG A C 1
ATOM 2090 O O . ARG A 1 263 ? -22.798 -4.685 21.957 1.00 86.25 263 ARG A O 1
ATOM 2097 N N . GLU A 1 264 ? -22.721 -2.457 22.173 1.00 88.06 264 GLU A N 1
ATOM 2098 C CA . GLU A 1 264 ? -23.281 -2.434 23.518 1.00 88.06 264 GLU A CA 1
ATOM 2099 C C . GLU A 1 264 ? -24.746 -2.867 23.520 1.00 88.06 264 GLU A C 1
ATOM 2101 O O . GLU A 1 264 ? -25.110 -3.738 24.307 1.00 88.06 264 GLU A O 1
ATOM 2106 N N . ALA A 1 265 ? -25.555 -2.364 22.587 1.00 88.25 265 ALA A N 1
ATOM 2107 C CA . ALA A 1 265 ? -26.930 -2.825 22.417 1.00 88.25 265 ALA A CA 1
ATOM 2108 C C . ALA A 1 265 ? -26.993 -4.338 22.124 1.00 88.25 265 ALA A C 1
ATOM 2110 O O . ALA A 1 265 ? -27.777 -5.059 22.740 1.00 88.25 265 ALA A O 1
ATOM 2111 N N . GLN A 1 266 ? -26.114 -4.848 21.252 1.00 86.38 266 GLN A N 1
ATOM 2112 C CA . GLN A 1 266 ? -26.003 -6.287 20.971 1.00 86.38 266 GLN A CA 1
ATOM 2113 C C . GLN A 1 266 ? -25.609 -7.102 22.208 1.00 86.38 266 GLN A C 1
ATOM 2115 O O . GLN A 1 266 ? -26.135 -8.192 22.423 1.00 86.38 266 GLN A O 1
ATOM 2120 N N . LEU A 1 267 ? -24.687 -6.588 23.023 1.00 86.94 267 LEU A N 1
ATOM 2121 C CA . LEU A 1 267 ? -24.267 -7.241 24.257 1.00 86.94 267 LEU A CA 1
ATOM 2122 C C . LEU A 1 267 ? -25.399 -7.269 25.290 1.00 86.94 267 LEU A C 1
ATOM 2124 O O . LEU A 1 267 ? -25.589 -8.282 25.957 1.00 86.94 267 LEU A O 1
ATOM 2128 N N . GLN A 1 268 ? -26.156 -6.181 25.426 1.00 87.62 268 GLN A N 1
ATOM 2129 C CA . GLN A 1 268 ? -27.300 -6.126 26.334 1.00 87.62 268 GLN A CA 1
ATOM 2130 C C . GLN A 1 268 ? -28.395 -7.109 25.919 1.00 87.62 268 GLN A C 1
ATOM 2132 O O . GLN A 1 268 ? -28.920 -7.820 26.775 1.00 87.62 268 GLN A O 1
ATOM 2137 N N . GLU A 1 269 ? -28.695 -7.200 24.623 1.00 87.94 269 GLU A N 1
ATOM 2138 C CA . GLU A 1 269 ? -29.681 -8.154 24.115 1.00 87.94 269 GLU A CA 1
ATOM 2139 C C . GLU A 1 269 ? -29.225 -9.603 24.320 1.00 87.94 269 GLU A C 1
ATOM 2141 O O . GLU A 1 269 ? -29.974 -10.425 24.840 1.00 87.94 269 GLU A O 1
ATOM 2146 N N . LEU A 1 270 ? -27.947 -9.895 24.064 1.00 85.19 270 LEU A N 1
ATOM 2147 C CA . LEU A 1 270 ? -27.353 -11.198 24.364 1.00 85.19 270 LEU A CA 1
ATOM 2148 C C . LEU A 1 270 ? -27.512 -11.585 25.842 1.00 85.19 270 LEU A C 1
ATOM 2150 O O . LEU A 1 270 ? -27.803 -12.735 26.155 1.00 85.19 270 LEU A O 1
ATOM 2154 N N . VAL A 1 271 ? -27.306 -10.641 26.763 1.00 88.62 271 VAL A N 1
ATOM 2155 C CA . VAL A 1 271 ? -27.448 -10.888 28.206 1.00 88.62 271 VAL A CA 1
ATOM 2156 C C . VAL A 1 271 ? -28.912 -11.078 28.608 1.00 88.62 271 VAL A C 1
ATOM 2158 O O . VAL A 1 271 ? -29.181 -11.815 29.556 1.00 88.62 271 VAL A O 1
ATOM 2161 N N . ARG A 1 272 ? -29.859 -10.447 27.904 1.00 86.94 272 ARG A N 1
ATOM 2162 C CA . ARG A 1 272 ? -31.296 -10.692 28.099 1.00 86.94 272 ARG A CA 1
ATOM 2163 C C . ARG A 1 272 ? -31.680 -12.104 27.667 1.00 86.94 272 ARG A C 1
ATOM 2165 O O . ARG A 1 272 ? -32.350 -12.792 28.430 1.00 86.94 272 ARG A O 1
ATOM 2172 N N . GLU A 1 273 ? -31.222 -12.542 26.495 1.00 87.75 273 GLU A N 1
ATOM 2173 C CA . GLU A 1 273 ? -31.472 -13.898 25.988 1.00 87.75 273 GLU A CA 1
ATOM 2174 C C . GLU A 1 273 ? -30.744 -14.969 26.815 1.00 87.75 273 GLU A C 1
ATOM 2176 O O . GLU A 1 273 ? -31.278 -16.048 27.068 1.00 87.75 273 GLU A O 1
ATOM 2181 N N . MET A 1 274 ? -29.517 -14.673 27.248 1.00 87.94 274 MET A N 1
ATOM 2182 C CA . MET A 1 274 ? -28.636 -15.601 27.951 1.00 87.94 274 MET A CA 1
ATOM 2183 C C . MET A 1 274 ? -27.980 -14.915 29.166 1.00 87.94 274 MET A C 1
ATOM 2185 O O . MET A 1 274 ? -26.847 -14.423 29.084 1.00 87.94 274 MET A O 1
ATOM 2189 N N . PRO A 1 275 ? -28.646 -14.928 30.341 1.00 86.81 275 PRO A N 1
ATOM 2190 C CA . PRO A 1 275 ? -28.171 -14.250 31.554 1.00 86.81 275 PRO A CA 1
ATOM 2191 C C . PRO A 1 275 ? -26.784 -14.690 32.047 1.00 86.81 275 PRO A C 1
ATOM 2193 O O . PRO A 1 275 ? -26.112 -13.945 32.761 1.00 86.81 275 PRO A O 1
ATOM 2196 N N . GLU A 1 276 ? -26.323 -15.879 31.650 1.00 85.12 276 GLU A N 1
ATOM 2197 C CA . GLU A 1 276 ? -24.984 -16.404 31.949 1.00 85.12 276 GLU A CA 1
ATOM 2198 C C . GLU A 1 276 ? -23.842 -15.543 31.379 1.00 85.12 276 GLU A C 1
ATOM 2200 O O . GLU A 1 276 ? -22.745 -15.517 31.942 1.00 85.12 276 GLU A O 1
ATOM 2205 N N . TYR A 1 277 ? -24.106 -14.757 30.330 1.00 83.62 277 TYR A N 1
ATOM 2206 C CA . TYR A 1 277 ? -23.132 -13.830 29.749 1.00 83.62 277 TYR A CA 1
ATOM 2207 C C . TYR A 1 277 ? -23.064 -12.475 30.462 1.00 83.62 277 TYR A C 1
ATOM 2209 O O . TYR A 1 277 ? -22.256 -11.632 30.071 1.00 83.62 277 TYR A O 1
ATOM 2217 N N . ARG A 1 278 ? -23.820 -12.254 31.550 1.00 84.94 278 ARG A N 1
ATOM 2218 C CA . ARG A 1 278 ? -23.765 -11.011 32.348 1.00 84.94 278 ARG A CA 1
ATOM 2219 C C . ARG A 1 278 ? -22.351 -10.679 32.845 1.00 84.94 278 ARG A C 1
ATOM 2221 O O . ARG A 1 278 ? -22.026 -9.516 33.043 1.00 84.94 278 ARG A O 1
ATOM 2228 N N . ILE A 1 279 ? -21.463 -11.665 32.991 1.00 86.00 279 ILE A N 1
ATOM 2229 C CA . ILE A 1 279 ? -20.055 -11.405 33.335 1.00 86.00 279 ILE A CA 1
ATOM 2230 C C . ILE A 1 279 ? -19.332 -10.526 32.297 1.00 86.00 279 ILE A C 1
ATOM 2232 O O . ILE A 1 279 ? -18.407 -9.797 32.650 1.00 86.00 279 ILE A O 1
ATOM 2236 N N . LEU A 1 280 ? -19.767 -10.547 31.033 1.00 84.06 280 LEU A N 1
ATOM 2237 C CA . LEU A 1 280 ? -19.178 -9.758 29.950 1.00 84.06 280 LEU A CA 1
ATOM 2238 C C . LEU A 1 280 ? -19.497 -8.260 30.051 1.00 84.06 280 LEU A C 1
ATOM 2240 O O . LEU A 1 280 ? -18.776 -7.457 29.465 1.00 84.06 280 LEU A O 1
ATOM 2244 N N . THR A 1 281 ? -20.530 -7.868 30.806 1.00 84.06 281 THR A N 1
ATOM 2245 C CA . THR A 1 281 ? -20.875 -6.452 31.031 1.00 84.06 281 THR A CA 1
ATOM 2246 C C . THR A 1 281 ? -20.100 -5.832 32.191 1.00 84.06 281 THR A C 1
ATOM 2248 O O . THR A 1 281 ? -20.185 -4.628 32.413 1.00 84.06 281 THR A O 1
ATOM 2251 N N . HIS A 1 282 ? -19.340 -6.628 32.947 1.00 86.31 282 HIS A N 1
ATOM 2252 C CA . HIS A 1 282 ? -18.502 -6.127 34.032 1.00 86.31 282 HIS A CA 1
ATOM 2253 C C . HIS A 1 282 ? -17.393 -5.212 33.480 1.00 86.31 282 HIS A C 1
ATOM 2255 O O . HIS A 1 282 ? -16.763 -5.552 32.477 1.00 86.31 282 HIS A O 1
ATOM 2261 N N . SER A 1 283 ? -17.098 -4.098 34.164 1.00 81.56 283 SER A N 1
ATOM 2262 C CA . SER A 1 283 ? -16.122 -3.067 33.741 1.00 81.56 283 SER A CA 1
ATOM 2263 C C . SER A 1 283 ? -14.790 -3.652 33.257 1.00 81.56 283 SER A C 1
ATOM 2265 O O . SER A 1 283 ? -14.305 -3.310 32.186 1.00 81.56 283 SER A O 1
ATOM 2267 N N . LYS A 1 284 ? -14.261 -4.633 33.998 1.00 80.56 284 LYS A N 1
ATOM 2268 C CA . LYS A 1 284 ? -13.041 -5.391 33.664 1.00 80.56 284 LYS A CA 1
ATOM 2269 C C . LYS A 1 284 ? -13.011 -6.007 32.251 1.00 80.56 284 LYS A C 1
ATOM 2271 O O . LYS A 1 284 ? -11.931 -6.145 31.683 1.00 80.56 284 LYS A O 1
ATOM 2276 N N . TYR A 1 285 ? -14.149 -6.438 31.707 1.00 80.06 285 TYR A N 1
ATOM 2277 C CA . TYR A 1 285 ? -14.219 -7.142 30.416 1.00 80.06 285 TYR A CA 1
ATOM 2278 C C . TYR A 1 285 ? -14.925 -6.335 29.328 1.00 80.06 285 TYR A C 1
ATOM 2280 O O . TYR A 1 285 ? -14.656 -6.565 28.148 1.00 80.06 285 TYR A O 1
ATOM 2288 N N . ARG A 1 286 ? -15.781 -5.385 29.720 1.00 81.06 286 ARG A N 1
ATOM 2289 C CA . ARG A 1 286 ? -16.655 -4.615 28.833 1.00 81.06 286 ARG A CA 1
ATOM 2290 C C . ARG A 1 286 ? -15.896 -4.000 27.660 1.00 81.06 286 ARG A C 1
ATOM 2292 O O . ARG A 1 286 ? -16.223 -4.298 26.516 1.00 81.06 286 ARG A O 1
ATOM 2299 N N . ASP A 1 287 ? -14.834 -3.242 27.916 1.00 80.56 287 ASP A N 1
ATOM 2300 C CA . ASP A 1 287 ? -14.107 -2.537 26.848 1.00 80.56 287 ASP A CA 1
ATOM 2301 C C . ASP A 1 287 ? -13.459 -3.498 25.851 1.00 80.56 287 ASP A C 1
ATOM 2303 O O . ASP A 1 287 ? -13.505 -3.296 24.636 1.00 80.56 287 ASP A O 1
ATOM 2307 N N . ARG A 1 288 ? -12.906 -4.606 26.352 1.00 80.88 288 ARG A N 1
ATOM 2308 C CA . ARG A 1 288 ? -12.307 -5.636 25.501 1.00 80.88 288 ARG A CA 1
ATOM 2309 C C . ARG A 1 288 ? -13.361 -6.334 24.644 1.00 80.88 288 ARG A C 1
ATOM 2311 O O . ARG A 1 288 ? -13.096 -6.603 23.474 1.00 80.88 288 ARG A O 1
ATOM 2318 N N . VAL A 1 289 ? -14.536 -6.617 25.204 1.00 82.50 289 VAL A N 1
ATOM 2319 C CA . VAL A 1 289 ? -15.656 -7.229 24.476 1.00 82.50 289 VAL A CA 1
ATOM 2320 C C . VAL A 1 289 ? -16.150 -6.284 23.388 1.00 82.50 289 VAL A C 1
ATOM 2322 O O . VAL A 1 289 ? -16.182 -6.666 22.219 1.00 82.50 289 VAL A O 1
ATOM 2325 N N . LEU A 1 290 ? -16.437 -5.032 23.745 1.00 82.31 290 LEU A N 1
ATOM 2326 C CA . LEU A 1 290 ? -16.955 -4.038 22.812 1.00 82.31 290 LEU A CA 1
ATOM 2327 C C . LEU A 1 290 ? -15.970 -3.721 21.688 1.00 82.31 290 LEU A C 1
ATOM 2329 O O . LEU A 1 290 ? -16.406 -3.435 20.580 1.00 82.31 290 LEU A O 1
ATOM 2333 N N . ARG A 1 291 ? -14.655 -3.810 21.908 1.00 79.50 291 ARG A N 1
ATOM 2334 C CA . ARG A 1 291 ? -13.660 -3.450 20.883 1.00 79.50 291 ARG A CA 1
ATOM 2335 C C . ARG A 1 291 ? -13.163 -4.640 20.059 1.00 79.50 291 ARG A C 1
ATOM 2337 O O . ARG A 1 291 ? -12.973 -4.482 18.850 1.00 79.50 291 ARG A O 1
ATOM 2344 N N . ARG A 1 292 ? -13.017 -5.828 20.662 1.00 76.44 292 ARG A N 1
ATOM 2345 C CA . ARG A 1 292 ? -12.333 -6.984 20.041 1.00 76.44 292 ARG A CA 1
ATOM 2346 C C . ARG A 1 292 ? -13.214 -8.201 19.762 1.00 76.44 292 ARG A C 1
ATOM 2348 O O . ARG A 1 292 ? -12.832 -9.058 18.974 1.00 76.44 292 ARG A O 1
ATOM 2355 N N . VAL A 1 293 ? -14.384 -8.326 20.389 1.00 71.44 293 VAL A N 1
ATOM 2356 C CA . VAL A 1 293 ? -15.208 -9.536 20.239 1.00 71.44 293 VAL A CA 1
ATOM 2357 C C . VAL A 1 293 ? -16.226 -9.369 19.117 1.00 71.44 293 VAL A C 1
ATOM 2359 O O . VAL A 1 293 ? -16.871 -8.332 18.971 1.00 71.44 293 VAL A O 1
ATOM 2362 N N . ARG A 1 294 ? -16.391 -10.430 18.321 1.00 65.69 294 ARG A N 1
ATOM 2363 C CA . ARG A 1 294 ? -17.454 -10.520 17.320 1.00 65.69 294 ARG A CA 1
ATOM 2364 C C . ARG A 1 294 ? -18.731 -11.014 17.972 1.00 65.69 294 ARG A C 1
ATOM 2366 O O . ARG A 1 294 ? -18.831 -12.179 18.347 1.00 65.69 294 ARG A O 1
ATOM 2373 N N . LEU A 1 295 ? -19.706 -10.125 18.063 1.00 59.59 295 LEU A N 1
ATOM 2374 C CA . LEU A 1 295 ? -21.069 -10.461 18.443 1.00 59.59 295 LEU A CA 1
ATOM 2375 C C . LEU A 1 295 ? -21.859 -10.674 17.145 1.00 59.59 295 LEU A C 1
ATOM 2377 O O . LEU A 1 295 ? -22.343 -9.725 16.535 1.00 59.59 295 LEU A O 1
ATOM 2381 N N . SER A 1 296 ? -21.902 -11.908 16.639 1.00 53.62 296 SER A N 1
ATOM 2382 C CA . SER A 1 296 ? -22.768 -12.242 15.503 1.00 53.62 296 SER A CA 1
ATOM 2383 C C . SER A 1 296 ? -24.175 -12.550 16.008 1.00 53.62 296 SER A C 1
ATOM 2385 O O . SER A 1 296 ? -24.335 -13.422 16.859 1.00 53.62 296 SER A O 1
ATOM 2387 N N . GLY A 1 297 ? -25.184 -11.864 15.463 1.00 42.69 297 GLY A N 1
ATOM 2388 C CA . GLY A 1 297 ? -26.594 -12.188 15.680 1.00 42.69 297 GLY A CA 1
ATOM 2389 C C . GLY A 1 297 ? -26.917 -13.559 15.089 1.00 42.69 297 GLY A C 1
ATOM 2390 O O . GLY A 1 297 ? -26.966 -13.730 13.874 1.00 42.69 297 GLY A O 1
ATOM 2391 N N . GLY A 1 298 ? -27.061 -14.552 15.957 1.00 39.97 298 GLY A N 1
ATOM 2392 C CA . GLY A 1 298 ? -27.287 -15.950 15.610 1.00 39.97 298 GLY A CA 1
ATOM 2393 C C . GLY A 1 298 ? -26.777 -16.839 16.738 1.00 39.97 298 GLY A C 1
ATOM 2394 O O . GLY A 1 298 ? -25.782 -16.505 17.371 1.00 39.97 298 GLY A O 1
ATOM 2395 N N . ARG A 1 299 ? -27.451 -17.970 16.987 1.00 36.78 299 ARG A N 1
ATOM 2396 C CA . ARG A 1 299 ? -27.292 -18.919 18.121 1.00 36.78 299 ARG A CA 1
ATOM 2397 C C . ARG A 1 299 ? -25.888 -19.549 18.311 1.00 36.78 299 ARG A C 1
ATOM 2399 O O . ARG A 1 299 ? -25.745 -20.603 18.927 1.00 36.78 299 ARG A O 1
ATOM 2406 N N . ALA A 1 300 ? -24.837 -18.963 17.754 1.00 35.34 300 ALA A N 1
ATOM 2407 C CA . ALA A 1 300 ? -23.457 -19.386 17.881 1.00 35.34 300 ALA A CA 1
ATOM 2408 C C . ALA A 1 300 ? -22.547 -18.156 17.998 1.00 35.34 300 ALA A C 1
ATOM 2410 O O . ALA A 1 300 ? -22.112 -17.593 16.997 1.00 35.34 300 ALA A O 1
ATOM 2411 N N . LEU A 1 301 ? -22.207 -17.770 19.228 1.00 38.03 301 LEU A N 1
ATOM 2412 C CA . LEU A 1 301 ? -21.003 -16.982 19.469 1.00 38.03 301 LEU A CA 1
ATOM 2413 C C . LEU A 1 301 ? -19.795 -17.826 19.055 1.00 38.03 301 LEU A C 1
ATOM 2415 O O . LEU A 1 301 ? -19.390 -18.739 19.774 1.00 38.03 301 LEU A O 1
ATOM 2419 N N . SER A 1 302 ? -19.201 -17.535 17.899 1.00 35.88 302 SER A N 1
ATOM 2420 C CA . SER A 1 302 ? -17.845 -17.995 17.615 1.00 35.88 302 SER A CA 1
ATOM 2421 C C . SER A 1 302 ? -16.865 -17.037 18.298 1.00 35.88 302 SER A C 1
ATOM 2423 O O . SER A 1 302 ? -16.467 -16.022 17.724 1.00 35.88 302 SER A O 1
ATOM 2425 N N . MET A 1 303 ? -16.474 -17.338 19.539 1.00 37.59 303 MET A N 1
ATOM 2426 C CA . MET A 1 303 ? -15.313 -16.704 20.172 1.00 37.59 303 MET A CA 1
ATOM 2427 C C . MET A 1 303 ? -14.038 -17.210 19.487 1.00 37.59 303 MET A C 1
ATOM 2429 O O . MET A 1 303 ? -13.394 -18.145 19.952 1.00 37.59 303 MET A O 1
ATOM 2433 N N . GLN A 1 304 ? -13.661 -16.607 18.363 1.00 33.41 304 GLN A N 1
ATOM 2434 C CA . GLN A 1 304 ? -12.362 -16.848 17.737 1.00 33.41 304 GLN A CA 1
ATOM 2435 C C . GLN A 1 304 ? -11.472 -15.622 17.904 1.00 33.41 304 GLN A C 1
ATOM 2437 O O . GLN A 1 304 ? -11.499 -14.728 17.071 1.00 33.41 304 GLN A O 1
ATOM 2442 N N . SER A 1 305 ? -10.729 -15.630 19.019 1.00 35.03 305 SER A N 1
ATOM 2443 C CA . SER A 1 305 ? -9.333 -15.180 19.193 1.00 35.03 305 SER A CA 1
ATOM 2444 C C . SER A 1 305 ? -9.090 -14.637 20.607 1.00 35.03 305 SER A C 1
ATOM 2446 O O . SER A 1 305 ? -9.066 -13.434 20.846 1.00 35.03 305 SER A O 1
ATOM 2448 N N . CYS A 1 306 ? -8.928 -15.560 21.557 1.00 28.91 306 CYS A N 1
ATOM 2449 C CA . CYS A 1 306 ? -7.963 -15.491 22.660 1.00 28.91 306 CYS A CA 1
ATOM 2450 C C . CYS A 1 306 ? -8.098 -16.779 23.479 1.00 28.91 306 CYS A C 1
ATOM 2452 O O . CYS A 1 306 ? -8.888 -16.814 24.410 1.00 28.91 306 CYS A O 1
ATOM 2454 N N . GLY A 1 307 ? -7.374 -17.839 23.104 1.00 31.14 307 GLY A N 1
ATOM 2455 C CA . GLY A 1 307 ? -7.022 -18.970 23.982 1.00 31.14 307 GLY A CA 1
ATOM 2456 C C . GLY A 1 307 ? -8.126 -19.690 24.774 1.00 31.14 307 GLY A C 1
ATOM 2457 O O . GLY A 1 307 ? -7.799 -20.427 25.696 1.00 31.14 307 GLY A O 1
ATOM 2458 N N . VAL A 1 308 ? -9.407 -19.502 24.461 1.00 29.47 308 VAL A N 1
ATOM 2459 C CA . VAL A 1 308 ? -10.522 -20.173 25.134 1.00 29.47 308 VAL A CA 1
ATOM 2460 C C . VAL A 1 308 ? -11.275 -20.966 24.077 1.00 29.47 308 VAL A C 1
ATOM 2462 O O . VAL A 1 308 ? -12.163 -20.448 23.405 1.00 29.47 308 VAL A O 1
ATOM 2465 N N . ASN A 1 309 ? -10.875 -22.225 23.904 1.00 25.38 309 ASN A N 1
ATOM 2466 C CA . ASN A 1 309 ? -11.651 -23.192 23.137 1.00 25.38 309 ASN A CA 1
ATOM 2467 C C . ASN A 1 309 ? -12.931 -23.495 23.920 1.00 25.38 309 ASN A C 1
ATOM 2469 O O . ASN A 1 309 ? -12.880 -24.073 25.004 1.00 25.38 309 ASN A O 1
ATOM 2473 N N . TYR A 1 310 ? -14.074 -23.088 23.377 1.00 28.38 310 TYR A N 1
ATOM 2474 C CA . TYR A 1 310 ? -15.385 -23.516 23.852 1.00 28.38 310 TYR A CA 1
ATOM 2475 C C . TYR A 1 310 ? -15.875 -24.617 22.906 1.00 28.38 310 TYR A C 1
ATOM 2477 O O . TYR A 1 310 ? -16.436 -24.337 21.848 1.00 28.38 310 TYR A O 1
ATOM 2485 N N . GLU A 1 311 ? -15.608 -25.880 23.242 1.00 26.25 311 GLU A N 1
ATOM 2486 C CA . GLU A 1 311 ? -16.229 -27.011 22.549 1.00 26.25 311 GLU A CA 1
ATOM 2487 C C . GLU A 1 311 ? -17.679 -27.166 23.018 1.00 26.25 311 GLU A C 1
ATOM 2489 O O . GLU A 1 311 ? -17.976 -27.234 24.214 1.00 26.25 311 GLU A O 1
ATOM 2494 N N . ARG A 1 312 ? -18.600 -27.206 22.051 1.00 30.05 312 ARG A N 1
ATOM 2495 C CA . ARG A 1 312 ? -20.022 -27.479 22.272 1.00 30.05 312 ARG A CA 1
ATOM 2496 C C . ARG A 1 312 ? -20.197 -28.873 22.875 1.00 30.05 312 ARG A C 1
ATOM 2498 O O . ARG A 1 312 ? -19.873 -29.863 22.231 1.00 30.05 312 ARG A O 1
ATOM 2505 N N . SER A 1 313 ? -20.819 -28.961 24.047 1.00 25.77 313 SER A N 1
ATOM 2506 C CA . SER A 1 313 ? -21.497 -30.184 24.485 1.00 25.77 313 SER A CA 1
ATOM 2507 C C . SER A 1 313 ? -22.767 -29.851 25.278 1.00 25.77 313 SER A C 1
ATOM 2509 O O . SER A 1 313 ? -22.792 -28.948 26.113 1.00 25.77 313 SER A O 1
ATOM 2511 N N . SER A 1 314 ? -23.841 -30.551 24.907 1.00 27.06 314 SER A N 1
ATOM 2512 C CA . SER A 1 314 ? -25.213 -30.488 25.439 1.00 27.06 314 SER A CA 1
ATOM 2513 C C . SER A 1 314 ? -25.310 -31.077 26.869 1.00 27.06 314 SER A C 1
ATOM 2515 O O . SER A 1 314 ? -24.291 -31.528 27.394 1.00 27.06 314 SER A O 1
ATOM 2517 N N . PRO A 1 315 ? -26.455 -31.016 27.582 1.00 37.47 315 PRO A N 1
ATOM 2518 C CA . PRO A 1 315 ? -26.508 -30.493 28.937 1.00 37.47 315 PRO A CA 1
ATOM 2519 C C . PRO A 1 315 ? -26.530 -31.605 29.993 1.00 37.47 315 PRO A C 1
ATOM 2521 O O . PRO A 1 315 ? -27.291 -32.562 29.893 1.00 37.47 315 PRO A O 1
ATOM 2524 N N . ASN A 1 316 ? -25.773 -31.439 31.078 1.00 28.47 316 ASN A N 1
ATOM 2525 C CA . ASN A 1 316 ? -26.214 -31.995 32.354 1.00 28.47 316 ASN A CA 1
ATOM 2526 C C . ASN A 1 316 ? -25.741 -31.139 33.534 1.00 28.47 316 ASN A C 1
ATOM 2528 O O . ASN A 1 316 ? -24.554 -30.857 33.727 1.00 28.47 316 ASN A O 1
ATOM 2532 N N . THR A 1 317 ? -26.726 -30.666 34.288 1.00 40.84 317 THR A N 1
ATOM 2533 C CA . THR A 1 317 ? -26.651 -29.547 35.226 1.00 40.84 317 THR A CA 1
ATOM 2534 C C . THR A 1 317 ? -26.428 -30.080 36.637 1.00 40.84 317 THR A C 1
ATOM 2536 O O . THR A 1 317 ? -27.369 -30.197 37.403 1.00 40.84 317 THR A O 1
ATOM 2539 N N . ALA A 1 318 ? -25.191 -30.446 36.987 1.00 31.39 318 ALA A N 1
ATOM 2540 C CA . ALA A 1 318 ? -24.819 -30.693 38.395 1.00 31.39 318 ALA A CA 1
ATOM 2541 C C . ALA A 1 318 ? -23.303 -30.685 38.673 1.00 31.39 318 ALA A C 1
ATOM 2543 O O . ALA A 1 318 ? -22.887 -30.460 39.805 1.00 31.39 318 ALA A O 1
ATOM 2544 N N . SER A 1 319 ? -22.435 -30.867 37.669 1.00 29.58 319 SER A N 1
ATOM 2545 C CA . SER A 1 319 ? -20.976 -30.952 37.891 1.00 29.58 319 SER A CA 1
ATOM 2546 C C . SER A 1 319 ? -20.203 -29.644 37.632 1.00 29.58 319 SER A C 1
ATOM 2548 O O . SER A 1 319 ? -18.991 -29.573 37.859 1.00 29.58 319 SER A O 1
ATOM 2550 N N . LYS A 1 320 ? -20.892 -28.573 37.202 1.00 35.06 320 LYS A N 1
ATOM 2551 C CA . LYS A 1 320 ? -20.282 -27.313 36.724 1.00 35.06 320 LYS A CA 1
ATOM 2552 C C . LYS A 1 320 ? -19.613 -26.443 37.800 1.00 35.06 320 LYS A C 1
ATOM 2554 O O . LYS A 1 320 ? -18.773 -25.621 37.449 1.00 35.06 320 LYS A O 1
ATOM 2559 N N . VAL A 1 321 ? -19.874 -26.642 39.094 1.00 33.44 321 VAL A N 1
ATOM 2560 C CA . VAL A 1 321 ? -19.291 -25.773 40.143 1.00 33.44 321 VAL A CA 1
ATOM 2561 C C . VAL A 1 321 ? -17.866 -26.193 40.549 1.00 33.44 321 VAL A C 1
ATOM 2563 O O . VAL A 1 321 ? -17.112 -25.389 41.093 1.00 33.44 321 VAL A O 1
ATOM 2566 N N . ARG A 1 322 ? -17.413 -27.411 40.210 1.00 29.50 322 ARG A N 1
ATOM 2567 C CA . ARG A 1 322 ? -16.089 -27.910 40.645 1.00 29.50 322 ARG A CA 1
ATOM 2568 C C . ARG A 1 322 ? -14.952 -27.721 39.629 1.00 29.50 322 ARG A C 1
ATOM 2570 O O . ARG A 1 322 ? -13.791 -27.743 40.025 1.00 29.50 322 ARG A O 1
ATOM 2577 N N . LYS A 1 323 ? -15.246 -27.475 38.342 1.00 33.34 323 LYS A N 1
ATOM 2578 C CA . LYS A 1 323 ? -14.218 -27.284 37.287 1.00 33.34 323 LYS A CA 1
ATOM 2579 C C . LYS A 1 323 ? -13.791 -25.827 37.051 1.00 33.34 323 LYS A C 1
ATOM 2581 O O . LYS A 1 323 ? -12.694 -25.607 36.546 1.00 33.34 323 LYS A O 1
ATOM 2586 N N . LEU A 1 324 ? -14.577 -24.842 37.493 1.00 31.27 324 LEU A N 1
ATOM 2587 C CA . LEU A 1 324 ? -14.233 -23.413 37.384 1.00 31.27 324 LEU A CA 1
ATOM 2588 C C . LEU A 1 324 ? -13.090 -22.978 38.323 1.00 31.27 324 LEU A C 1
ATOM 2590 O O . LEU A 1 324 ? -12.394 -22.012 38.029 1.00 31.27 324 LEU A O 1
ATOM 2594 N N . ARG A 1 325 ? -12.832 -23.718 39.410 1.00 29.27 325 ARG A N 1
ATOM 2595 C CA . ARG A 1 325 ? -11.774 -23.386 40.383 1.00 29.27 325 ARG A CA 1
ATOM 2596 C C . ARG A 1 325 ? -10.364 -23.844 39.977 1.00 29.27 325 ARG A C 1
ATOM 2598 O O . ARG A 1 325 ? -9.392 -23.226 40.394 1.00 29.27 325 ARG A O 1
ATOM 2605 N N . ASN A 1 326 ? -10.229 -24.875 39.137 1.00 31.88 326 ASN A N 1
ATOM 2606 C CA . ASN A 1 326 ? -8.929 -25.522 38.883 1.00 31.88 326 ASN A CA 1
ATOM 2607 C C . ASN A 1 326 ? -8.208 -25.078 37.599 1.00 31.88 326 ASN A C 1
ATOM 2609 O O . ASN A 1 326 ? -7.029 -25.389 37.441 1.00 31.88 326 ASN A O 1
ATOM 2613 N N . CYS A 1 327 ? -8.861 -24.333 36.699 1.00 31.48 327 CYS A N 1
ATOM 2614 C CA . CYS A 1 327 ? -8.217 -23.858 35.465 1.00 31.48 327 CYS A CA 1
ATOM 2615 C C . CYS A 1 327 ? -7.553 -22.475 35.616 1.00 31.48 327 CYS A C 1
ATOM 2617 O O . CYS A 1 327 ? -6.641 -22.149 34.864 1.00 31.48 327 CYS A O 1
ATOM 2619 N N . TRP A 1 328 ? -7.949 -21.690 36.625 1.00 28.97 328 TRP A N 1
ATOM 2620 C CA . TRP A 1 328 ? -7.400 -20.351 36.884 1.00 28.97 328 TRP A CA 1
ATOM 2621 C C . TRP A 1 328 ? -6.100 -20.342 37.712 1.00 28.97 328 TRP A C 1
ATOM 2623 O O . TRP A 1 328 ? -5.384 -19.350 37.684 1.00 28.97 328 TRP A O 1
ATOM 2633 N N . MET A 1 329 ? -5.734 -21.442 38.389 1.00 29.19 329 MET A N 1
ATOM 2634 C CA . MET A 1 329 ? -4.491 -21.520 39.186 1.00 29.19 329 MET A CA 1
ATOM 2635 C C . MET A 1 329 ? -3.268 -22.107 38.455 1.00 29.19 329 MET A C 1
ATOM 2637 O O . MET A 1 329 ? -2.182 -22.126 39.025 1.00 29.19 329 MET A O 1
ATOM 2641 N N . LYS A 1 330 ? -3.382 -22.564 37.199 1.00 31.19 330 LYS A N 1
ATOM 2642 C CA . LYS A 1 330 ? -2.244 -23.174 36.469 1.00 31.19 330 LYS A CA 1
ATOM 2643 C C . LYS A 1 330 ? -1.550 -22.263 35.447 1.00 31.19 330 LYS A C 1
ATOM 2645 O O . LYS A 1 330 ? -0.550 -22.673 34.872 1.00 31.19 330 LYS A O 1
ATOM 2650 N N . GLY A 1 331 ? -2.022 -21.030 35.251 1.00 32.00 331 GLY A N 1
ATOM 2651 C CA . GLY A 1 331 ? -1.426 -20.066 34.309 1.00 32.00 331 GLY A CA 1
ATOM 2652 C C . GLY A 1 331 ? -0.363 -19.132 34.901 1.00 32.00 331 GLY A C 1
ATOM 2653 O O . GLY A 1 331 ? 0.180 -18.306 34.178 1.00 32.00 331 GLY A O 1
ATOM 2654 N N . TRP A 1 332 ? -0.066 -19.240 36.200 1.00 28.95 332 TRP A N 1
ATOM 2655 C CA . TRP A 1 332 ? 0.825 -18.321 36.928 1.00 28.95 332 TRP A CA 1
ATOM 2656 C C . TRP A 1 332 ? 2.035 -19.026 37.562 1.00 28.95 332 TRP A C 1
ATOM 2658 O O . TRP A 1 332 ? 2.499 -18.664 38.636 1.00 28.95 332 TRP A O 1
ATOM 2668 N N . ARG A 1 333 ? 2.552 -20.062 36.891 1.00 30.94 333 ARG A N 1
ATOM 2669 C CA . ARG A 1 333 ? 3.908 -20.601 37.093 1.00 30.94 333 ARG A CA 1
ATOM 2670 C C . ARG A 1 333 ? 4.427 -21.154 35.768 1.00 30.94 333 ARG A C 1
ATOM 2672 O O . ARG A 1 333 ? 4.169 -22.310 35.452 1.00 30.94 333 ARG A O 1
ATOM 2679 N N . LYS A 1 334 ? 5.107 -20.301 34.999 1.00 29.91 334 LYS A N 1
ATOM 2680 C CA . LYS A 1 334 ? 6.235 -20.618 34.098 1.00 29.91 334 LYS A CA 1
ATOM 2681 C C . LYS A 1 334 ? 6.731 -19.317 33.451 1.00 29.91 334 LYS A C 1
ATOM 2683 O O . LYS A 1 334 ? 6.516 -19.041 32.281 1.00 29.91 334 LYS A O 1
ATOM 2688 N N . SER A 1 335 ? 7.351 -18.505 34.295 1.00 34.06 335 SER A N 1
ATOM 2689 C CA . SER A 1 335 ? 8.375 -17.517 33.964 1.00 34.06 335 SER A CA 1
ATOM 2690 C C . SER A 1 335 ? 9.402 -17.697 35.077 1.00 34.06 335 SER A C 1
ATOM 2692 O O . SER A 1 335 ? 9.151 -17.270 36.201 1.00 34.06 335 SER A O 1
ATOM 2694 N N . THR A 1 336 ? 10.396 -18.547 34.806 1.00 31.16 336 THR A N 1
ATOM 2695 C CA . THR A 1 336 ? 11.681 -18.791 35.502 1.00 31.16 336 THR A CA 1
ATOM 2696 C C . THR A 1 336 ? 12.152 -20.204 35.154 1.00 31.16 336 THR A C 1
ATOM 2698 O O . THR A 1 336 ? 11.854 -21.172 35.854 1.00 31.16 336 THR A O 1
ATOM 2701 N N . ALA A 1 337 ? 12.795 -20.300 33.992 1.00 30.42 337 ALA A N 1
ATOM 2702 C CA . ALA A 1 337 ? 13.917 -21.172 33.642 1.00 30.42 337 ALA A CA 1
ATOM 2703 C C . ALA A 1 337 ? 14.301 -20.830 32.201 1.00 30.42 337 ALA A C 1
ATOM 2705 O O . ALA A 1 337 ? 13.397 -20.937 31.336 1.00 30.42 337 ALA A O 1
#

Sequence (337 aa):
MASFEKVYSSRKLNIGGKGFGRFTFLKVFSDAKIESVYASAVDSYERICFTFDAAKEVQIESKEVHSGKQKTIVRLHGAREVYVKHLSADPGIIAKRIIEHFLPLFALGRMPRILVHGRGKTVDLRSVYEESIGSRTARDTINFSGHAFELAYVRSYRANVVPRIVLCGNGRAVTDEELGKIATEMPERLLDEEGRPYGLRVLVSGDY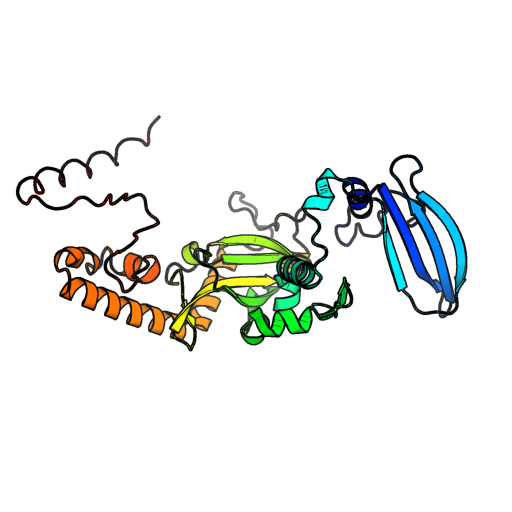LDRHLDLTRTDVIFQSDEGDFEDEQLINKADLLEKIGATVRDRFSKEIEETVAKREAQLQELVREMPEYRILTHSKYRDRVLRRVRLSGGRALSMQSCGVNYERSSPNTASKVRKLRNCWMKGWRKSTA

Organism: NCBI:txid1211383

Foldseek 3Di:
DVLQQDQADCPCVVQLDGRCVVVVLQVFFQKKWKWWWDAPDVQWIKIWIWMAGPPRGIDTPDIDTDNDDTDMDMDGHHGDPVCVVVDDQDQVVVLVVVCVFLVLCLQVVNDDWDWGDGPNDIDTSNVVCCVPWNVPWDKDWDDDLNWIKIKIKTWALDPPDFAWEFEDEPSGGQDIDGLCVLQVLAARWFADPVRRTTHIYIYMYTPQQHPQADSVSNDGDAFDPPDPDDDSSHHHPSVVSNVVSVVVCVVCVVRSVVQLVVQVVLQVVVCVVPVVSVVCVPPVNVSVCSRYADSDPDPDRPRPDDDDDDDDDDDDPDPPPPVVPPPVPPPPPDDDD

Secondary structure (DSSP, 8-state):
-HHHH-SS-GGGGGGT--S-GGGHHHHHSSEEEEEEEEEEETTEEEEEEEEEETTTEEEEEEEEEE-S--EEEEEEE---HHHHTT----HHHHHHHHHHHTHHHHHTT-PPP-EEEETTEEEEHHHHHHHHTGGG-EEEEEEETTEEEEEEEEEE-STTPPPEEEEEETTEEEEEEEHHHHSTTS-SSEE-TTS-EEEEEEEEEEHHHHHSB-TTSSSB----TT-S---TTPPPHHHHHHHHHHHHHHHTHHHHHHHHHHHHHHHHHHHHH-GGGGGGGSHHHHHHHHHH----SSS-----SSS---------TTSHHHHTTTSSSSSS-----

pLDDT: mean 80.11, std 20.26, range [25.38, 97.31]

Radius of gyration: 27.27 Å; chains: 1; bounding box: 58×51×76 Å